Protein AF-A0A3B8ZMC8-F1 (afdb_monomer)

Foldseek 3Di:
DDDDDDDDDDDDDDDDPPVVVVVVVVVVVVVVVVVVCVPPPPPPPDCDPVNPPPPPVCVVVPPDDPDDVVVVVLVVVLVVPDDPQLVVQLVDEEEDELQPDDVSLVVVLCSCLVRVHQAYEYAADAPVSVVVSLVVSQVSNVSHGHDYHYDQQQHPCRRHVPYTDGHDHPVVVVVDDD

Solvent-accessible surface area (backbone atoms only — not comparable to full-atom values): 10997 Å² total; per-residue (Å²): 135,79,95,81,80,93,83,84,85,87,82,87,87,88,87,69,92,69,53,68,63,57,54,64,62,52,59,66,61,55,56,62,59,56,58,57,49,71,77,73,55,79,73,79,70,79,82,50,90,80,70,57,78,85,51,68,89,54,51,73,78,71,52,71,74,85,66,54,70,67,54,50,56,51,51,50,54,53,57,72,74,45,54,75,64,43,57,54,15,47,76,37,69,46,83,40,60,50,68,65,56,68,67,52,49,49,53,49,51,52,48,40,62,74,43,45,41,26,24,38,35,44,50,49,34,39,62,70,48,41,55,55,48,49,58,57,55,38,69,67,30,82,89,59,71,53,46,77,47,62,72,43,90,32,28,54,23,70,26,18,66,85,78,49,60,66,52,71,46,67,73,55,60,74,64,64,82,130

Radius of gyration: 27.56 Å; Cα contacts (8 Å, |Δi|>4): 148; chains: 1; bounding box: 53×62×78 Å

Structure (mmCIF, N/CA/C/O backbone):
data_AF-A0A3B8ZMC8-F1
#
_entry.id   AF-A0A3B8ZMC8-F1
#
loop_
_atom_site.group_PDB
_atom_site.id
_atom_site.type_symbol
_atom_site.label_atom_id
_atom_site.label_alt_id
_atom_site.label_comp_id
_atom_site.label_asym_id
_atom_site.label_entity_id
_atom_site.label_seq_id
_atom_site.pdbx_PDB_ins_code
_atom_site.Cartn_x
_atom_site.Cartn_y
_atom_site.Cartn_z
_atom_site.occupancy
_atom_site.B_iso_or_equiv
_atom_site.auth_seq_id
_atom_site.auth_comp_id
_atom_site.auth_asym_id
_atom_site.auth_atom_id
_atom_site.pdbx_PDB_model_num
ATOM 1 N N . MET A 1 1 ? 6.660 40.233 42.049 1.00 33.19 1 MET A N 1
ATOM 2 C CA . MET A 1 1 ? 7.900 39.660 41.498 1.00 33.19 1 MET A CA 1
ATOM 3 C C . MET A 1 1 ? 7.492 38.680 40.402 1.00 33.19 1 MET A C 1
ATOM 5 O O . MET A 1 1 ? 7.047 37.602 40.746 1.00 33.19 1 MET A O 1
ATOM 9 N N . ILE A 1 2 ? 7.558 39.135 39.135 1.00 34.50 2 ILE A N 1
ATOM 10 C CA . ILE A 1 2 ? 7.979 38.367 37.938 1.00 34.50 2 ILE A CA 1
ATOM 11 C C . ILE A 1 2 ? 7.080 37.149 37.584 1.00 34.50 2 ILE A C 1
ATOM 13 O O . ILE A 1 2 ? 7.142 36.152 38.281 1.00 34.50 2 ILE A O 1
ATOM 17 N N . LEU A 1 3 ? 6.232 37.050 36.543 1.00 40.25 3 LEU A N 1
ATOM 18 C CA . LEU A 1 3 ? 6.117 37.644 35.193 1.00 40.25 3 LEU A CA 1
ATOM 19 C C . LEU A 1 3 ? 7.443 37.854 34.453 1.00 40.25 3 LEU A C 1
ATOM 21 O O . LEU A 1 3 ? 7.891 38.975 34.287 1.00 40.25 3 LEU A O 1
ATOM 25 N N . HIS A 1 4 ? 8.051 36.751 34.016 1.00 30.28 4 HIS A N 1
ATOM 26 C CA . HIS A 1 4 ? 9.073 36.596 32.964 1.00 30.28 4 HIS A CA 1
ATOM 27 C C . HIS A 1 4 ? 9.020 35.090 32.592 1.00 30.28 4 HIS A C 1
ATOM 29 O O . HIS A 1 4 ? 8.812 34.272 33.475 1.00 30.28 4 HIS A O 1
ATOM 35 N N . ARG A 1 5 ? 9.198 34.594 31.368 1.00 30.98 5 ARG A N 1
ATOM 36 C CA . ARG A 1 5 ? 9.782 35.167 30.164 1.00 30.98 5 ARG A CA 1
ATOM 37 C C . ARG A 1 5 ? 9.477 34.219 29.001 1.00 30.98 5 ARG A C 1
ATOM 39 O O . ARG A 1 5 ? 9.844 33.051 29.053 1.00 30.98 5 ARG A O 1
ATOM 46 N N . ILE A 1 6 ? 8.890 34.755 27.941 1.00 45.91 6 ILE A N 1
ATOM 47 C CA . ILE A 1 6 ? 9.126 34.279 26.579 1.00 45.91 6 ILE A CA 1
ATOM 48 C C . ILE A 1 6 ? 10.386 35.020 26.114 1.00 45.9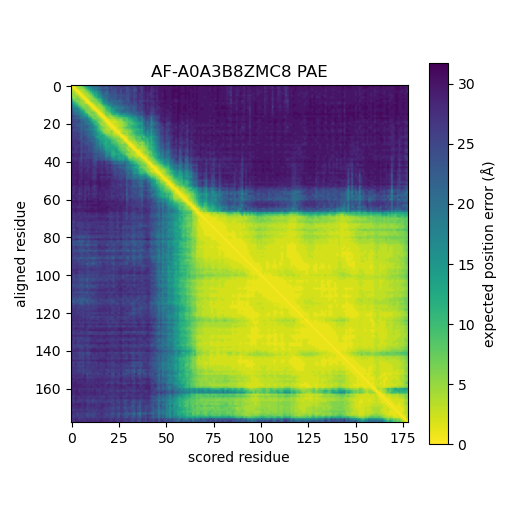1 6 ILE A C 1
ATOM 50 O O . ILE A 1 6 ? 10.480 36.244 26.213 1.00 45.91 6 ILE A O 1
ATOM 54 N N . SER A 1 7 ? 11.414 34.277 25.729 1.00 34.16 7 SER A N 1
ATOM 55 C CA . SER A 1 7 ? 12.714 34.735 25.215 1.00 34.16 7 SER A CA 1
ATOM 56 C C . SER A 1 7 ? 13.377 33.484 24.655 1.00 34.16 7 SER A C 1
ATOM 58 O O . SER A 1 7 ? 13.345 32.460 25.322 1.00 34.16 7 SER A O 1
ATOM 60 N N . CYS A 1 8 ? 13.985 33.414 23.486 1.00 28.00 8 CYS A N 1
ATOM 61 C CA . CYS A 1 8 ? 14.319 34.328 22.402 1.00 28.00 8 CYS A CA 1
ATOM 62 C C . CYS A 1 8 ? 14.344 33.409 21.154 1.00 28.00 8 CYS A C 1
ATOM 64 O O . CYS A 1 8 ? 14.392 32.191 21.291 1.00 28.00 8 CYS A O 1
ATOM 66 N N . TRP A 1 9 ? 14.236 33.903 19.932 1.00 24.56 9 TRP A N 1
ATOM 67 C CA . TRP A 1 9 ? 15.405 34.300 19.150 1.00 24.56 9 TRP A CA 1
ATOM 68 C C . TRP A 1 9 ? 14.980 35.375 18.143 1.00 24.56 9 TRP A C 1
ATOM 70 O O . TRP A 1 9 ? 14.172 35.097 17.259 1.00 24.56 9 TRP A O 1
ATOM 80 N N . PRO A 1 10 ? 15.528 36.595 18.243 1.00 41.56 10 PRO A N 1
ATOM 81 C CA . PRO A 1 10 ? 15.725 37.464 17.099 1.00 41.56 10 PRO A CA 1
ATOM 82 C C . PRO A 1 10 ? 17.120 37.202 16.517 1.00 41.56 10 PRO A C 1
ATOM 84 O O . PRO A 1 10 ? 18.046 36.895 17.265 1.00 41.56 10 PRO A O 1
ATOM 87 N N . LEU A 1 11 ? 17.285 37.379 15.207 1.00 34.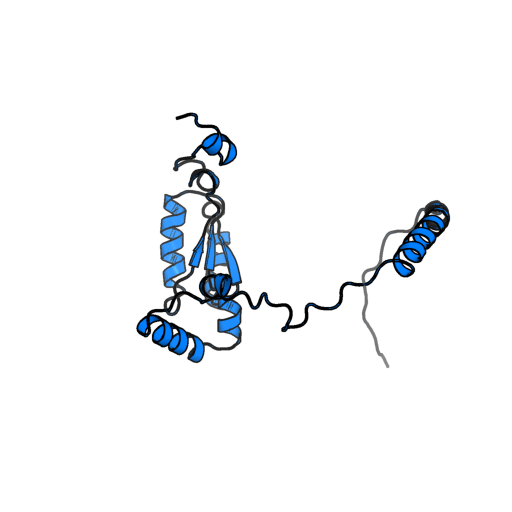47 11 LEU A N 1
ATOM 88 C CA . LEU A 1 11 ? 18.309 38.251 14.614 1.00 34.47 11 LEU A CA 1
ATOM 89 C C . LEU A 1 11 ? 18.368 38.062 13.093 1.00 34.47 11 LEU A C 1
ATOM 91 O O . LEU A 1 11 ? 18.188 36.967 12.575 1.00 34.47 11 LEU A O 1
ATOM 95 N N . PHE A 1 12 ? 18.701 39.173 12.435 1.00 29.81 12 PHE A N 1
ATOM 96 C CA . PHE A 1 12 ? 18.954 39.363 11.006 1.00 29.81 12 PHE A CA 1
ATOM 97 C C . PHE A 1 12 ? 17.720 39.433 10.101 1.00 29.81 12 PHE A C 1
ATOM 99 O O . PHE A 1 12 ? 17.245 38.437 9.581 1.00 29.81 12 PHE A O 1
ATOM 106 N N . PHE A 1 13 ? 17.260 40.656 9.825 1.00 30.14 13 PHE A N 1
ATOM 107 C CA . PHE A 1 13 ? 17.624 41.314 8.564 1.00 30.14 13 PHE A CA 1
ATOM 108 C C . PHE A 1 13 ? 17.222 42.796 8.606 1.00 30.14 13 PHE A C 1
ATOM 110 O O . PHE A 1 13 ? 16.052 43.156 8.522 1.00 30.14 13 PHE A O 1
ATOM 117 N N . ALA A 1 14 ? 18.226 43.664 8.718 1.00 39.34 14 ALA A N 1
ATOM 118 C CA . ALA A 1 14 ? 18.135 45.063 8.338 1.00 39.34 14 ALA A CA 1
ATOM 119 C C . ALA A 1 14 ? 19.021 45.251 7.105 1.00 39.34 14 ALA A C 1
ATOM 121 O O . ALA A 1 14 ? 20.234 45.083 7.202 1.00 39.34 14 ALA A O 1
ATOM 122 N N . SER A 1 15 ? 18.412 45.559 5.958 1.00 42.19 15 SER A N 1
ATOM 123 C CA . SER A 1 15 ? 18.953 46.429 4.897 1.00 42.19 15 SER A CA 1
ATOM 124 C C . SER A 1 15 ? 18.168 46.223 3.608 1.00 42.19 15 SER A C 1
ATOM 126 O O . SER A 1 15 ? 18.310 45.194 2.958 1.00 42.19 15 SER A O 1
ATOM 128 N N . ASN A 1 16 ? 17.352 47.210 3.231 1.00 38.28 16 ASN A N 1
ATOM 129 C CA . ASN A 1 16 ? 17.417 47.846 1.910 1.00 38.28 16 ASN A CA 1
ATOM 130 C C . ASN A 1 16 ? 16.273 48.854 1.750 1.00 38.28 16 ASN A C 1
ATOM 132 O O . ASN A 1 16 ? 15.117 48.506 1.521 1.00 38.28 16 ASN A O 1
ATOM 136 N N . PHE A 1 17 ? 16.626 50.137 1.812 1.00 52.03 17 PHE A N 1
ATOM 137 C CA . PHE A 1 17 ? 15.725 51.288 1.674 1.00 52.03 17 PHE A CA 1
ATOM 138 C C . PHE A 1 17 ? 15.190 51.507 0.239 1.00 52.03 17 PHE A C 1
ATOM 140 O O . PHE A 1 17 ? 14.537 52.511 -0.029 1.00 52.03 17 PHE A O 1
ATOM 147 N N . ASN A 1 18 ? 15.432 50.572 -0.688 1.00 52.22 18 ASN A N 1
ATOM 148 C CA . ASN A 1 18 ? 15.007 50.672 -2.091 1.00 52.22 18 ASN A CA 1
ATOM 149 C C . ASN A 1 18 ? 13.745 49.862 -2.433 1.00 52.22 18 ASN A C 1
ATOM 151 O O . ASN A 1 18 ? 13.216 49.991 -3.534 1.00 52.22 18 ASN A O 1
ATOM 155 N N . LEU A 1 19 ? 13.213 49.069 -1.498 1.00 46.38 19 LEU A N 1
ATOM 156 C CA . LEU A 1 19 ? 12.001 48.278 -1.740 1.00 46.38 19 LEU A CA 1
ATOM 157 C C . LEU A 1 19 ? 10.715 49.103 -1.564 1.00 46.38 19 LEU A C 1
ATOM 159 O O . LEU A 1 19 ? 9.759 48.896 -2.306 1.00 46.38 19 LEU A O 1
ATOM 163 N N . LEU A 1 20 ? 10.691 50.107 -0.678 1.00 48.12 20 LEU A N 1
ATOM 164 C CA . LEU A 1 20 ? 9.474 50.894 -0.409 1.00 48.12 20 LEU A CA 1
ATOM 165 C C . LEU A 1 20 ? 8.963 51.690 -1.628 1.00 48.12 20 LEU A C 1
ATOM 167 O O . LEU A 1 20 ? 7.759 51.898 -1.766 1.00 48.12 20 LEU A O 1
ATOM 171 N N . LYS A 1 21 ? 9.855 52.104 -2.539 1.00 46.50 21 LYS A N 1
ATOM 172 C CA . LYS A 1 21 ? 9.464 52.829 -3.763 1.00 46.50 21 LYS A CA 1
ATOM 173 C C . LYS A 1 21 ? 8.824 51.916 -4.813 1.00 46.50 21 LYS A C 1
ATOM 175 O O . LYS A 1 21 ? 7.909 52.346 -5.507 1.00 46.50 21 LYS A O 1
ATOM 180 N N . ILE A 1 22 ? 9.243 50.653 -4.886 1.00 52.28 22 ILE A N 1
ATOM 181 C CA . ILE A 1 22 ? 8.680 49.664 -5.820 1.00 52.28 22 ILE A CA 1
ATOM 182 C C . ILE A 1 22 ? 7.271 49.245 -5.365 1.00 52.28 22 ILE A C 1
ATOM 184 O O . ILE A 1 22 ? 6.358 49.144 -6.183 1.00 52.28 22 ILE A O 1
ATOM 188 N N . TRP A 1 23 ? 7.051 49.125 -4.052 1.00 45.03 23 TRP A N 1
ATOM 189 C CA . TRP A 1 23 ? 5.728 48.840 -3.484 1.00 45.03 23 TRP A CA 1
ATOM 190 C C . TRP A 1 23 ? 4.712 49.974 -3.706 1.00 45.03 23 TRP A C 1
ATOM 192 O O . TRP A 1 23 ? 3.545 49.705 -3.994 1.00 45.03 23 TRP A O 1
ATOM 202 N N . ALA A 1 24 ? 5.144 51.239 -3.662 1.00 50.19 24 ALA A N 1
ATOM 203 C CA . ALA A 1 24 ? 4.261 52.385 -3.902 1.00 50.19 24 ALA A CA 1
ATOM 204 C C . ALA A 1 24 ? 3.819 52.532 -5.376 1.00 50.19 24 ALA A C 1
ATOM 206 O O . ALA A 1 24 ? 2.744 53.077 -5.641 1.00 50.19 24 ALA A O 1
ATOM 207 N N . GLN A 1 25 ? 4.614 52.030 -6.329 1.00 47.28 25 GLN A N 1
ATOM 208 C CA . GLN A 1 25 ? 4.301 52.098 -7.762 1.00 47.28 25 GLN A CA 1
ATOM 209 C C . GLN A 1 25 ? 3.430 50.917 -8.232 1.00 47.28 25 GLN A C 1
ATOM 211 O O . GLN A 1 25 ? 2.586 51.092 -9.108 1.00 47.28 25 GLN A O 1
ATOM 216 N N . LEU A 1 26 ? 3.562 49.740 -7.607 1.00 48.75 26 LEU A N 1
ATOM 217 C CA . LEU A 1 26 ? 2.749 48.555 -7.924 1.00 48.75 26 LEU A CA 1
ATOM 218 C C . LEU A 1 26 ? 1.370 48.561 -7.239 1.00 48.75 26 LEU A C 1
ATOM 220 O O . LEU A 1 26 ? 0.399 48.068 -7.811 1.00 48.75 26 LEU A O 1
ATOM 224 N N . GLY A 1 27 ? 1.232 49.196 -6.069 1.00 47.59 27 GLY A N 1
ATOM 225 C CA . GLY A 1 27 ? -0.056 49.285 -5.364 1.00 47.59 27 GLY A CA 1
ATOM 226 C C . GLY A 1 27 ? -1.142 50.066 -6.118 1.00 47.59 27 GLY A C 1
ATOM 227 O O . GLY A 1 27 ? -2.331 49.844 -5.902 1.00 47.59 27 GLY A O 1
ATOM 228 N N . ARG A 1 28 ? -0.754 50.952 -7.046 1.00 48.62 28 ARG A N 1
ATOM 229 C CA . ARG A 1 28 ? -1.692 51.794 -7.806 1.00 48.62 28 ARG A CA 1
ATOM 230 C C . ARG A 1 28 ? -2.191 51.145 -9.103 1.00 48.62 28 ARG A C 1
ATOM 232 O O . ARG A 1 28 ? -3.179 51.617 -9.651 1.00 48.62 28 ARG A O 1
ATOM 239 N N . GLN A 1 29 ? -1.555 50.066 -9.571 1.00 48.81 29 GLN A N 1
ATOM 240 C CA . GLN A 1 29 ? -2.006 49.321 -10.757 1.00 48.81 29 GLN A CA 1
ATOM 241 C C . GLN A 1 29 ? -2.918 48.133 -10.412 1.00 48.81 29 GLN A C 1
ATOM 243 O O . GLN A 1 29 ? -3.774 47.777 -11.216 1.00 48.81 29 GLN A O 1
ATOM 248 N N . CYS A 1 30 ? -2.823 47.571 -9.203 1.00 44.97 30 CYS A N 1
ATOM 249 C CA . CYS A 1 30 ? -3.705 46.473 -8.792 1.00 44.97 30 CYS A CA 1
ATOM 250 C C . CYS A 1 30 ? -5.111 46.941 -8.371 1.00 44.97 30 CYS A C 1
ATOM 252 O O . CYS A 1 30 ? -6.086 46.224 -8.586 1.00 44.97 30 CYS A O 1
ATOM 254 N N . LEU A 1 31 ? -5.249 48.153 -7.817 1.00 46.12 31 LEU A N 1
ATOM 255 C CA . LEU A 1 31 ? -6.549 48.655 -7.343 1.00 46.12 31 LEU A CA 1
ATOM 256 C C . LEU A 1 31 ? -7.543 48.943 -8.483 1.00 46.12 31 LEU A C 1
ATOM 258 O O . LEU A 1 31 ? -8.746 48.772 -8.297 1.00 46.12 31 LEU A O 1
ATOM 262 N N . THR A 1 32 ? -7.068 49.298 -9.678 1.00 50.12 32 THR A N 1
ATOM 263 C CA . THR A 1 32 ? -7.943 49.574 -10.832 1.00 50.12 32 THR A CA 1
ATOM 264 C C . THR A 1 32 ? -8.495 48.293 -11.469 1.00 50.12 32 THR A C 1
ATOM 266 O O . THR A 1 32 ? -9.606 48.300 -11.991 1.00 50.12 32 THR A O 1
ATOM 269 N N . VAL A 1 33 ? -7.763 47.175 -11.386 1.00 53.47 33 VAL A N 1
ATOM 270 C CA . VAL A 1 33 ? -8.204 45.878 -11.936 1.00 53.47 33 VAL A CA 1
ATOM 271 C C . VAL A 1 33 ? -9.235 45.204 -11.022 1.00 53.47 33 VAL A C 1
ATOM 273 O O . VAL A 1 33 ? -10.177 44.586 -11.511 1.00 53.47 33 VAL A O 1
ATOM 276 N N . ILE A 1 34 ? -9.129 45.394 -9.703 1.00 51.44 34 ILE A N 1
ATOM 277 C CA . ILE A 1 34 ? -10.107 44.860 -8.740 1.00 51.44 34 ILE A CA 1
ATOM 278 C C . ILE A 1 34 ? -11.445 45.616 -8.835 1.00 51.44 34 ILE A C 1
ATOM 280 O O . ILE A 1 34 ? -12.504 44.992 -8.817 1.00 51.44 34 ILE A O 1
ATOM 284 N N . ALA A 1 35 ? -11.421 46.941 -9.024 1.00 47.66 35 ALA A N 1
ATOM 285 C CA . ALA A 1 35 ? -12.646 47.738 -9.147 1.00 47.66 35 ALA A CA 1
ATOM 286 C C . ALA A 1 35 ? -13.462 47.426 -10.420 1.00 47.66 35 ALA A C 1
ATOM 288 O O . ALA A 1 35 ? -14.686 47.551 -10.406 1.00 47.66 35 ALA A O 1
ATOM 289 N N . LEU A 1 36 ? -12.817 46.979 -11.506 1.00 47.22 36 LEU A N 1
ATOM 290 C CA . LEU A 1 36 ? -13.515 46.639 -12.752 1.00 47.22 36 LEU A CA 1
ATOM 291 C C . LEU A 1 36 ? -14.242 45.284 -12.682 1.00 47.22 36 LEU A C 1
ATOM 293 O O . LEU A 1 36 ? -15.284 45.117 -13.314 1.00 47.22 36 LEU A O 1
ATOM 297 N N . PHE A 1 37 ? -1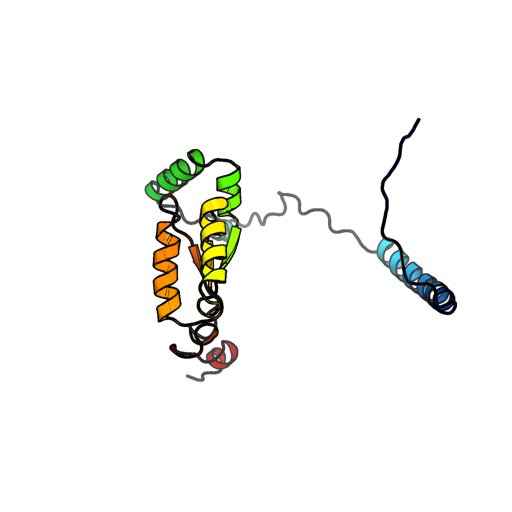3.749 44.340 -11.874 1.00 44.81 37 PHE A N 1
ATOM 298 C CA . PHE A 1 37 ? -14.396 43.036 -11.678 1.00 44.81 37 PHE A CA 1
ATOM 299 C C . PHE A 1 37 ? -15.624 43.107 -10.754 1.00 44.81 37 PHE A C 1
ATOM 301 O O . PHE A 1 37 ? -16.540 42.300 -10.888 1.00 44.81 37 PHE A O 1
ATOM 308 N N . CYS A 1 38 ? -15.695 44.107 -9.868 1.00 47.97 38 CYS A N 1
ATOM 309 C CA . CYS A 1 38 ? -16.839 44.300 -8.970 1.00 47.97 38 CYS A CA 1
ATOM 310 C C . CYS A 1 38 ? -18.062 44.962 -9.629 1.00 47.97 38 CYS A C 1
ATOM 312 O O . CYS A 1 38 ? -19.142 44.906 -9.051 1.00 47.97 38 CYS A O 1
ATOM 314 N N . LEU A 1 39 ? -17.927 45.579 -10.811 1.00 51.00 39 LEU A N 1
ATOM 315 C CA . LEU A 1 39 ? -19.045 46.268 -11.479 1.00 51.00 39 LEU A CA 1
ATOM 316 C C . LEU A 1 39 ? -19.719 45.457 -12.597 1.00 51.00 39 LEU A C 1
ATOM 318 O O . LEU A 1 39 ? -20.813 45.824 -13.009 1.00 51.00 39 LEU A O 1
ATOM 322 N N . HIS A 1 40 ? -19.114 44.360 -13.069 1.00 58.12 40 HIS A N 1
ATOM 323 C CA . HIS A 1 40 ? -19.698 43.516 -14.130 1.00 58.12 40 HIS A CA 1
ATOM 324 C C . HIS A 1 40 ? -19.598 42.001 -13.875 1.00 58.12 40 HIS A C 1
ATOM 326 O O . HIS A 1 40 ? -20.025 41.212 -14.714 1.00 58.12 40 HIS A O 1
ATOM 332 N N . GLY A 1 41 ? -19.056 41.570 -12.735 1.00 44.34 41 GLY A N 1
ATOM 333 C CA . GLY A 1 41 ? -18.992 40.158 -12.370 1.00 44.34 41 GLY A CA 1
ATOM 334 C C . GLY A 1 41 ? -20.177 39.760 -11.503 1.00 44.34 41 GLY A C 1
ATOM 335 O O . GLY A 1 41 ? -20.127 39.911 -10.285 1.00 44.34 41 GLY A O 1
ATOM 336 N N . SER A 1 42 ? -21.234 39.222 -12.105 1.00 52.34 42 SER A N 1
ATOM 337 C CA . SER A 1 42 ? -2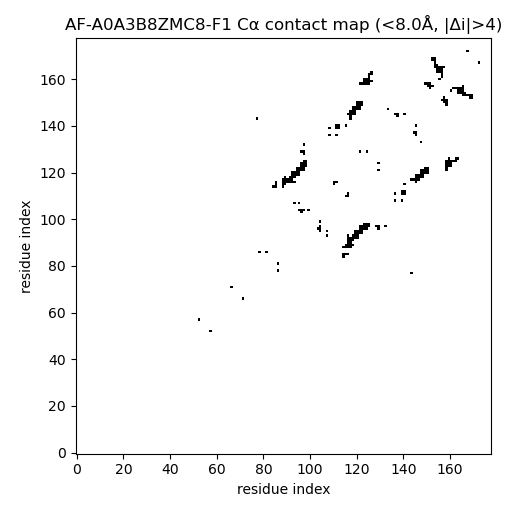2.204 38.403 -11.381 1.00 52.34 42 SER A CA 1
ATOM 338 C C . SER A 1 42 ? -21.437 37.239 -10.755 1.00 52.34 42 SER A C 1
ATOM 340 O O . SER A 1 42 ? -20.995 36.331 -11.456 1.00 52.34 42 SER A O 1
ATOM 342 N N . VAL A 1 43 ? -21.231 37.285 -9.438 1.00 56.06 43 VAL A N 1
ATOM 343 C CA . VAL A 1 43 ? -20.772 36.126 -8.667 1.00 56.06 43 VAL A CA 1
ATOM 344 C C . VAL A 1 43 ? -21.764 35.001 -8.976 1.00 56.06 43 VAL A C 1
ATOM 346 O O . VAL A 1 43 ? -22.952 35.187 -8.694 1.00 56.06 43 VAL A O 1
ATOM 349 N N . PRO A 1 44 ? -21.354 33.881 -9.603 1.00 53.16 44 PRO A N 1
ATOM 350 C CA . PRO A 1 44 ? -22.279 32.783 -9.814 1.00 53.16 44 PRO A CA 1
ATOM 351 C C . PRO A 1 44 ? -22.745 32.318 -8.436 1.00 53.16 44 PRO A C 1
ATOM 353 O O . PRO A 1 44 ? -21.935 32.075 -7.537 1.00 53.16 44 PRO A O 1
ATOM 356 N N . ALA A 1 45 ? -24.064 32.297 -8.255 1.00 53.88 45 ALA A N 1
ATOM 357 C CA . ALA A 1 45 ? -24.686 31.860 -7.019 1.00 53.88 45 ALA A CA 1
ATOM 358 C C . ALA A 1 45 ? -24.190 30.448 -6.650 1.00 53.88 45 ALA A C 1
ATOM 360 O O . ALA A 1 45 ? -23.867 29.663 -7.548 1.00 53.88 45 ALA A O 1
ATOM 361 N N . PRO A 1 46 ? -24.125 30.100 -5.352 1.00 55.41 46 PRO A N 1
ATOM 362 C CA . PRO A 1 46 ? -23.883 28.720 -4.952 1.00 55.41 46 PRO A CA 1
ATOM 363 C C . PRO A 1 46 ? -24.910 27.819 -5.645 1.00 55.41 46 PRO A C 1
ATOM 365 O O . PRO A 1 46 ? -26.108 28.096 -5.562 1.00 55.41 46 PRO A O 1
ATOM 368 N N . VAL A 1 47 ? -24.425 26.780 -6.338 1.00 50.50 47 VAL A N 1
ATOM 369 C CA . VAL A 1 47 ? -25.254 25.778 -7.022 1.00 50.50 47 VAL A CA 1
ATOM 370 C C . VAL A 1 47 ? -26.294 25.287 -6.025 1.00 50.50 47 VAL A C 1
ATOM 372 O O . VAL A 1 47 ? -25.961 24.719 -4.979 1.00 50.50 47 VAL A O 1
ATOM 375 N N . ARG A 1 48 ? -27.558 25.596 -6.302 1.00 50.75 48 ARG A N 1
ATOM 376 C CA . ARG A 1 48 ? -28.673 25.224 -5.438 1.00 50.75 48 ARG A CA 1
ATOM 377 C C . ARG A 1 48 ? -28.839 23.716 -5.611 1.00 50.75 48 ARG A C 1
ATOM 379 O O . ARG A 1 48 ? -28.676 23.209 -6.713 1.00 50.75 48 ARG A O 1
ATOM 386 N N . SER A 1 49 ? -29.190 22.966 -4.569 1.00 54.31 49 SER A N 1
ATOM 387 C CA . SER A 1 49 ? -29.426 21.512 -4.695 1.00 54.31 49 SER A CA 1
ATOM 388 C C . SER A 1 49 ? -30.516 21.143 -5.719 1.00 54.31 49 SER A C 1
ATOM 390 O O . SER A 1 49 ? -30.660 19.976 -6.059 1.00 54.31 49 SER A O 1
ATOM 392 N N . SER A 1 50 ? -31.270 22.132 -6.209 1.00 54.78 50 SER A N 1
ATOM 393 C CA . SER A 1 50 ? -32.243 22.037 -7.298 1.00 54.78 50 SER A CA 1
ATOM 394 C C . SER A 1 50 ? -31.657 22.173 -8.710 1.00 54.78 50 SER A C 1
ATOM 396 O O . SER A 1 50 ? -32.406 22.024 -9.666 1.00 54.78 50 SER A O 1
ATOM 398 N N . ASP A 1 51 ? -30.367 22.494 -8.851 1.00 55.12 51 ASP A N 1
ATOM 399 C CA . ASP A 1 51 ? -29.670 22.610 -10.142 1.00 55.12 51 ASP A CA 1
ATOM 400 C C . ASP A 1 51 ? -29.022 21.279 -10.568 1.00 55.12 51 ASP A C 1
ATOM 402 O O . ASP A 1 51 ? -28.278 21.222 -11.550 1.00 55.12 51 ASP A O 1
ATOM 406 N N . THR A 1 52 ? -29.293 20.187 -9.843 1.00 55.31 52 THR A N 1
ATOM 407 C CA . THR A 1 52 ? -29.042 18.843 -10.360 1.00 55.31 52 THR A CA 1
ATOM 408 C C . THR A 1 52 ? -29.851 18.675 -11.644 1.00 55.31 52 THR A C 1
ATOM 410 O O . THR A 1 52 ? -31.053 18.954 -11.642 1.00 55.31 52 THR A O 1
ATOM 413 N N . PRO A 1 53 ? -29.233 18.240 -12.757 1.00 54.09 53 PRO A N 1
ATOM 414 C CA . PRO A 1 53 ? -29.987 17.887 -13.945 1.00 54.09 53 PRO A CA 1
ATOM 415 C C . PRO A 1 53 ? -31.046 16.859 -13.537 1.00 54.09 53 PRO A C 1
ATOM 417 O O . PRO A 1 53 ? -30.713 15.728 -13.200 1.00 54.09 53 PRO A O 1
ATOM 420 N N . THR A 1 54 ? -32.323 17.241 -13.558 1.00 55.22 54 THR A N 1
ATOM 421 C CA . THR A 1 54 ? -33.473 16.341 -13.344 1.00 55.22 54 THR A CA 1
ATOM 422 C C . THR A 1 54 ? -33.677 15.387 -14.523 1.00 55.22 54 THR A C 1
ATOM 424 O O . THR A 1 54 ? -34.730 14.776 -14.674 1.00 55.22 54 THR A O 1
ATOM 427 N N . ASP A 1 55 ? -32.675 15.291 -15.392 1.00 64.56 55 ASP A N 1
ATOM 428 C CA . ASP A 1 55 ? -32.655 14.410 -16.533 1.00 64.56 55 ASP A CA 1
ATOM 429 C C . ASP A 1 55 ? -32.470 12.980 -16.024 1.00 64.56 55 ASP A C 1
ATOM 431 O O . ASP A 1 55 ? -31.367 12.559 -15.673 1.00 64.56 55 ASP A O 1
ATOM 435 N N . GLU A 1 56 ? -33.579 12.243 -15.980 1.00 64.56 56 GLU A N 1
ATOM 436 C CA . GLU A 1 56 ? -33.650 10.833 -15.586 1.00 64.56 56 GLU A CA 1
ATOM 437 C C . GLU A 1 56 ? -32.631 9.966 -16.341 1.00 64.56 56 GLU A C 1
ATOM 439 O O . GLU A 1 56 ? -32.164 8.963 -15.809 1.00 64.56 56 GLU A O 1
ATOM 444 N N . ARG A 1 57 ? -32.190 10.390 -17.536 1.00 68.00 57 ARG A N 1
ATOM 445 C CA . ARG A 1 57 ? -31.142 9.707 -18.312 1.00 68.00 57 ARG A CA 1
ATOM 446 C C . ARG A 1 57 ? -29.785 9.681 -17.611 1.00 68.00 57 ARG A C 1
ATOM 448 O O . ARG A 1 57 ? -28.957 8.845 -17.960 1.00 68.00 57 ARG A O 1
ATOM 455 N N . TYR A 1 58 ? -29.539 10.589 -16.664 1.00 65.88 58 TYR A N 1
ATOM 456 C CA . TYR A 1 58 ? -28.309 10.624 -15.874 1.00 65.88 58 TYR A CA 1
ATOM 457 C C . TYR A 1 58 ? -28.443 9.986 -14.487 1.00 65.88 58 TYR A C 1
ATOM 459 O O . TYR A 1 58 ? -27.428 9.817 -13.808 1.00 65.88 58 TYR A O 1
ATOM 467 N N . ALA A 1 59 ? -29.658 9.605 -14.072 1.00 64.75 59 ALA A N 1
ATOM 468 C CA . ALA A 1 59 ? -29.901 9.006 -12.761 1.00 64.75 59 ALA A CA 1
ATOM 469 C C . ALA A 1 59 ? -29.075 7.723 -12.580 1.00 64.75 59 ALA A C 1
ATOM 471 O O . ALA A 1 59 ? -28.395 7.567 -11.568 1.00 64.75 59 ALA A O 1
ATOM 472 N N . ASP A 1 60 ? -29.016 6.886 -13.615 1.00 62.88 60 ASP A N 1
ATOM 473 C CA . ASP A 1 60 ? -28.309 5.602 -13.584 1.00 62.88 60 ASP A CA 1
ATOM 474 C C . ASP A 1 60 ? -26.773 5.725 -13.516 1.00 62.88 60 ASP A C 1
ATOM 476 O O . ASP A 1 60 ? -26.108 4.765 -13.135 1.00 62.88 60 ASP A O 1
ATOM 480 N N . TYR A 1 61 ? -26.184 6.890 -13.827 1.00 64.62 61 TYR A N 1
ATOM 481 C CA . TYR A 1 61 ? -24.725 7.092 -13.732 1.00 64.62 61 TYR A CA 1
ATOM 482 C C . TYR A 1 61 ? -24.254 7.489 -12.326 1.00 64.62 61 TYR A C 1
ATOM 484 O O . TYR A 1 61 ? -23.067 7.366 -12.027 1.00 64.62 61 TYR A O 1
ATOM 492 N N . PHE A 1 62 ? -25.161 7.975 -11.472 1.00 62.38 62 PHE A N 1
ATOM 493 C CA . PHE A 1 62 ? -24.868 8.348 -10.081 1.00 62.38 62 PHE A CA 1
ATOM 494 C C . PHE A 1 62 ? -25.440 7.366 -9.057 1.00 62.38 62 PHE A C 1
ATOM 496 O O . PHE A 1 62 ? -25.165 7.498 -7.863 1.00 62.38 62 PHE A O 1
ATOM 503 N N . VAL A 1 63 ? -26.206 6.366 -9.501 1.00 58.97 63 VAL A N 1
ATOM 504 C CA . VAL A 1 63 ? -26.554 5.223 -8.662 1.00 58.97 63 VAL A CA 1
ATOM 505 C C . VAL A 1 63 ? -25.263 4.452 -8.417 1.00 58.97 63 VAL A C 1
ATOM 507 O O . VAL A 1 63 ? -24.701 3.837 -9.322 1.00 58.97 63 VAL A O 1
ATOM 510 N N . ALA A 1 64 ? -24.761 4.524 -7.182 1.00 63.50 64 ALA A N 1
ATOM 511 C CA . ALA A 1 64 ? -23.746 3.595 -6.716 1.00 63.50 64 ALA A CA 1
ATOM 512 C C . ALA A 1 64 ? -24.202 2.184 -7.106 1.00 63.50 64 ALA A C 1
ATOM 514 O O . ALA A 1 64 ? -25.342 1.819 -6.808 1.00 63.50 64 ALA A O 1
ATOM 515 N N . SER A 1 65 ? -23.344 1.436 -7.812 1.00 64.12 65 SER A N 1
ATOM 516 C CA . SER A 1 65 ? -23.589 0.025 -8.129 1.00 64.12 65 SER A CA 1
ATOM 517 C C . SER A 1 65 ? -24.210 -0.642 -6.903 1.00 64.12 65 SER A C 1
ATOM 519 O O . SER A 1 65 ? -23.648 -0.451 -5.820 1.00 64.12 65 SER A O 1
ATOM 521 N N . PRO A 1 66 ? -25.338 -1.372 -7.025 1.00 59.50 66 PRO A N 1
ATOM 522 C CA . PRO A 1 66 ? -25.913 -2.054 -5.877 1.00 59.50 66 PRO A CA 1
ATOM 523 C C . PRO A 1 66 ? -24.817 -2.925 -5.268 1.00 59.50 66 PRO A C 1
ATOM 525 O O . PRO A 1 66 ? -24.326 -3.851 -5.914 1.00 59.50 66 PRO A O 1
ATOM 528 N N . SER A 1 67 ? -24.367 -2.555 -4.070 1.00 70.44 67 SER A N 1
ATOM 529 C CA . SER A 1 67 ? -23.412 -3.356 -3.318 1.00 70.44 67 SER A CA 1
ATOM 530 C C . SER A 1 67 ? -24.105 -4.658 -2.959 1.00 70.44 67 SER A C 1
ATOM 532 O O . SER A 1 67 ? -25.293 -4.644 -2.616 1.00 70.44 67 SER A O 1
ATOM 534 N N . ASP A 1 68 ? -23.386 -5.774 -3.042 1.00 87.69 68 ASP A N 1
ATOM 535 C CA . ASP A 1 68 ? -23.918 -7.048 -2.568 1.00 87.69 68 ASP A CA 1
ATOM 536 C C . ASP A 1 68 ? -24.398 -6.843 -1.113 1.00 87.69 68 ASP A C 1
ATOM 538 O O . ASP A 1 68 ? -23.642 -6.298 -0.303 1.00 87.69 68 ASP A O 1
ATOM 542 N N . PRO A 1 69 ? -25.637 -7.219 -0.738 1.00 89.31 69 PRO A N 1
ATOM 543 C CA . PRO A 1 69 ? -26.109 -7.075 0.638 1.00 89.31 69 PRO A CA 1
ATOM 544 C C . PRO A 1 69 ? -25.139 -7.653 1.680 1.00 89.31 69 PRO A C 1
ATOM 546 O O . PRO A 1 69 ? -25.046 -7.136 2.794 1.00 89.31 69 PRO A O 1
ATOM 549 N N . ALA A 1 70 ? -24.388 -8.703 1.328 1.00 90.56 70 ALA A N 1
ATOM 550 C CA . ALA A 1 70 ? -23.340 -9.252 2.179 1.00 90.56 70 ALA A CA 1
ATOM 551 C C . ALA A 1 70 ? -22.154 -8.286 2.365 1.00 90.56 70 ALA A C 1
ATOM 553 O O . ALA A 1 70 ? -21.636 -8.170 3.479 1.00 90.56 70 ALA A O 1
ATOM 554 N N . GLU A 1 71 ? -21.749 -7.568 1.312 1.00 90.25 71 GLU A N 1
ATOM 555 C CA . GLU A 1 71 ? -20.722 -6.523 1.378 1.00 90.25 71 GLU A CA 1
ATOM 556 C C . GLU A 1 71 ? -21.185 -5.362 2.255 1.00 90.25 71 GLU A C 1
ATOM 558 O O . GLU A 1 71 ? -20.436 -4.945 3.136 1.00 90.25 71 GLU A O 1
ATOM 563 N N . THR A 1 72 ? -22.426 -4.889 2.090 1.00 91.38 72 THR A N 1
ATOM 564 C CA . THR A 1 72 ? -22.983 -3.810 2.924 1.00 91.38 72 THR A CA 1
ATOM 565 C C . THR A 1 72 ? -22.940 -4.184 4.403 1.00 91.38 72 THR A C 1
ATOM 567 O O . THR A 1 72 ? -22.386 -3.447 5.212 1.00 91.38 72 THR A O 1
ATOM 570 N N . VAL A 1 73 ? -23.427 -5.379 4.760 1.00 94.12 73 VAL A N 1
ATOM 571 C CA . VAL A 1 73 ? -23.415 -5.859 6.152 1.00 94.12 73 VAL A CA 1
ATOM 572 C C . VAL A 1 73 ? -21.991 -5.979 6.701 1.00 94.12 73 VAL A C 1
ATOM 574 O O . VAL A 1 73 ? -21.760 -5.719 7.883 1.00 94.12 73 VAL A O 1
ATOM 577 N N . TRP A 1 74 ? -21.025 -6.387 5.879 1.00 91.31 74 TRP A N 1
ATOM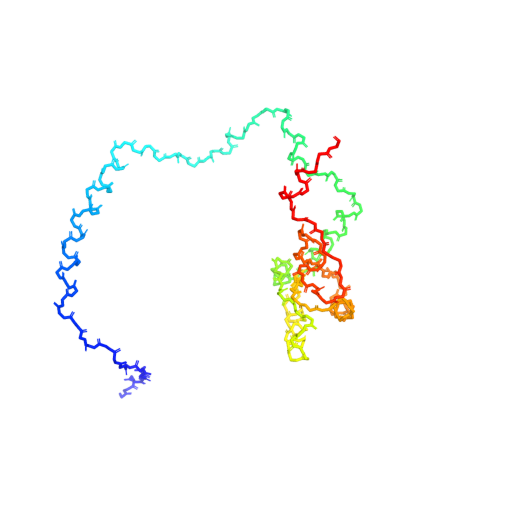 578 C CA . TRP A 1 74 ? -19.624 -6.459 6.286 1.00 91.31 74 TRP A CA 1
ATOM 579 C C . TRP A 1 74 ? -19.017 -5.067 6.519 1.00 91.31 74 TRP A C 1
ATOM 581 O O . TRP A 1 74 ? -18.390 -4.854 7.561 1.00 91.31 74 TRP A O 1
ATOM 591 N N . VAL A 1 75 ? -19.247 -4.120 5.600 1.00 93.06 75 VAL A N 1
ATOM 592 C CA . VAL A 1 75 ? -18.785 -2.728 5.719 1.00 93.06 75 VAL A CA 1
ATOM 593 C C . VAL A 1 75 ? -19.382 -2.072 6.960 1.00 93.06 75 VAL A C 1
ATOM 595 O O . VAL A 1 75 ? -18.636 -1.506 7.758 1.00 93.06 75 VAL A O 1
ATOM 598 N N . ASP A 1 76 ? -20.693 -2.201 7.164 1.00 94.75 76 ASP A N 1
ATOM 599 C CA . ASP A 1 76 ? -21.397 -1.588 8.292 1.00 94.75 76 ASP A CA 1
ATOM 600 C C . ASP A 1 76 ? -20.853 -2.106 9.624 1.00 94.75 76 ASP A C 1
ATOM 602 O O . ASP A 1 76 ? -20.488 -1.321 10.500 1.00 94.75 76 ASP A O 1
ATOM 606 N N . ARG A 1 77 ? -20.676 -3.428 9.756 1.00 94.38 77 ARG A N 1
ATOM 607 C CA . ARG A 1 77 ? -20.111 -4.036 10.972 1.00 94.38 77 ARG A CA 1
ATOM 608 C C . ARG A 1 77 ? -18.697 -3.552 11.265 1.00 94.38 77 ARG A C 1
ATOM 610 O O . ARG A 1 77 ? -18.363 -3.302 12.423 1.00 94.38 77 ARG A O 1
ATOM 617 N N . LEU A 1 78 ? -17.852 -3.438 10.241 1.00 94.50 78 LEU A N 1
ATOM 618 C CA . LEU A 1 78 ? -16.504 -2.900 10.413 1.00 94.50 78 LEU A CA 1
ATOM 619 C C . LEU A 1 78 ? -16.545 -1.431 10.824 1.00 94.50 78 LEU A C 1
ATOM 621 O O . LEU A 1 78 ? -15.837 -1.036 11.749 1.00 94.50 78 LEU A O 1
ATOM 625 N N . TYR A 1 79 ? -17.384 -0.632 10.168 1.00 95.44 79 TYR A N 1
ATOM 626 C CA . TYR A 1 79 ? -17.510 0.793 10.434 1.00 95.44 79 TYR A CA 1
ATOM 627 C C . TYR A 1 79 ? -18.017 1.082 11.849 1.00 95.44 79 TYR A C 1
ATOM 629 O O . TYR A 1 79 ? -17.451 1.923 12.559 1.00 95.44 79 TYR A O 1
ATOM 637 N N . GLU A 1 80 ? -19.041 0.355 12.291 1.00 96.31 80 GLU A N 1
ATOM 638 C CA . GLU A 1 80 ? -19.599 0.444 13.640 1.00 96.31 80 GLU A CA 1
ATOM 639 C C . GLU A 1 80 ? -18.589 0.032 14.716 1.00 96.31 80 GLU A C 1
ATOM 641 O O . GLU A 1 80 ? -18.548 0.648 15.780 1.00 96.31 80 GLU A O 1
ATOM 646 N N . ALA A 1 81 ? -17.723 -0.944 14.428 1.00 95.50 81 ALA A N 1
ATOM 647 C CA . ALA A 1 81 ? -16.689 -1.407 15.352 1.00 95.50 81 ALA A CA 1
ATOM 648 C C . ALA A 1 81 ? -15.461 -0.476 15.459 1.00 95.50 81 ALA A C 1
ATOM 650 O O . ALA A 1 81 ? -14.617 -0.6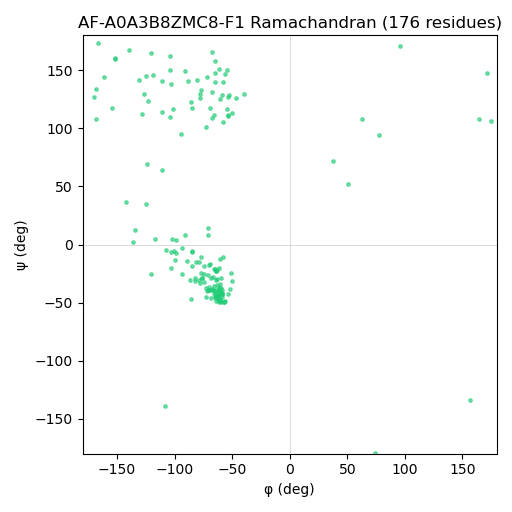91 16.335 1.00 95.50 81 ALA A O 1
ATOM 651 N N . MET A 1 82 ? -15.325 0.527 14.584 1.00 96.56 82 MET A N 1
ATOM 652 C CA . MET A 1 82 ? -14.191 1.459 14.578 1.00 96.56 82 MET A CA 1
ATOM 653 C C . MET A 1 82 ? -14.411 2.677 15.484 1.00 96.56 82 MET A C 1
ATOM 655 O O . MET A 1 82 ? -15.482 3.287 15.487 1.00 96.56 82 MET A O 1
ATOM 659 N N . SER A 1 83 ? -13.350 3.099 16.182 1.00 97.00 83 SER A N 1
ATOM 660 C CA . SER A 1 83 ? -13.303 4.407 16.845 1.00 97.00 83 SER A CA 1
ATOM 661 C C . SER A 1 83 ? -13.281 5.550 15.824 1.00 97.00 83 SER A C 1
ATOM 663 O O . SER A 1 83 ? -13.014 5.352 14.636 1.00 97.00 83 SER A O 1
ATOM 665 N N . HIS A 1 84 ? -13.529 6.776 16.285 1.00 97.38 84 HIS A N 1
ATOM 666 C CA . HIS A 1 84 ? -13.471 7.957 15.425 1.00 97.38 84 HIS A CA 1
ATOM 667 C C . HIS A 1 84 ? -12.084 8.134 14.781 1.00 97.38 84 HIS A C 1
ATOM 669 O O . HIS A 1 84 ? -11.978 8.376 13.582 1.00 97.38 84 HIS A O 1
ATOM 675 N N . GLU A 1 85 ? -11.019 7.929 15.554 1.00 97.31 85 GLU A N 1
ATOM 676 C CA . GLU A 1 85 ? -9.631 8.015 15.098 1.00 97.31 85 GLU A CA 1
ATOM 677 C C . GLU A 1 85 ? -9.307 6.931 14.068 1.00 97.31 85 GLU A C 1
ATOM 679 O O . GLU A 1 85 ? -8.650 7.217 13.071 1.00 97.31 85 GLU A O 1
ATOM 684 N N . GLN A 1 86 ? -9.806 5.706 14.262 1.00 96.94 86 GLN A N 1
ATOM 685 C CA . GLN A 1 86 ? -9.634 4.618 13.294 1.00 96.94 86 GLN A CA 1
ATOM 686 C C . GLN A 1 86 ? -10.325 4.938 11.967 1.00 96.94 86 GLN A C 1
ATOM 688 O O . GLN A 1 86 ? -9.732 4.737 10.911 1.00 96.94 86 GLN A O 1
ATOM 693 N N . ARG A 1 87 ? -11.536 5.511 12.007 1.00 97.12 87 ARG A N 1
ATOM 694 C CA . ARG A 1 87 ? -12.245 5.967 10.799 1.00 97.12 87 ARG A CA 1
ATOM 695 C C . ARG A 1 87 ? -11.463 7.051 10.058 1.00 97.12 87 ARG A C 1
ATOM 697 O O . ARG A 1 87 ? -11.394 7.005 8.836 1.00 97.12 87 ARG A O 1
ATOM 704 N N . ILE A 1 88 ? -10.838 7.987 10.778 1.00 97.44 88 ILE A N 1
ATOM 705 C CA . ILE A 1 88 ? -9.936 8.980 10.171 1.00 97.44 88 ILE A CA 1
ATOM 706 C C . ILE A 1 88 ? -8.713 8.289 9.558 1.00 97.44 88 ILE A C 1
ATOM 708 O O . ILE A 1 88 ? -8.344 8.610 8.431 1.00 97.44 88 ILE A O 1
ATOM 712 N N . GLY A 1 89 ? -8.114 7.320 10.256 1.00 97.69 89 GLY A N 1
ATOM 713 C CA . GLY A 1 89 ? -6.995 6.523 9.750 1.00 97.69 89 GLY A CA 1
ATOM 714 C C . GLY A 1 89 ? -7.300 5.878 8.398 1.00 97.69 89 GLY A C 1
ATOM 715 O O . GLY A 1 89 ? -6.492 5.973 7.474 1.00 97.69 89 GLY A O 1
ATOM 716 N N . GLN A 1 90 ? -8.507 5.331 8.228 1.00 98.06 90 GLN A N 1
ATOM 717 C CA . GLN A 1 90 ? -8.949 4.718 6.970 1.00 98.06 90 GLN A CA 1
ATOM 718 C C . GLN A 1 90 ? -8.992 5.684 5.772 1.00 98.06 90 GLN A C 1
ATOM 720 O O . GLN A 1 90 ? -8.915 5.241 4.630 1.00 98.06 90 GLN A O 1
ATOM 725 N N . LEU A 1 91 ? -9.051 6.998 6.005 1.00 97.75 91 LEU A N 1
ATOM 726 C CA . LEU A 1 91 ? -9.011 8.016 4.947 1.00 97.75 91 LEU A CA 1
ATOM 727 C C . LEU A 1 91 ? -7.582 8.392 4.526 1.00 97.75 91 LEU A C 1
ATOM 729 O O . LEU A 1 91 ? -7.395 9.176 3.594 1.00 97.75 91 LEU A O 1
ATOM 733 N N . LEU A 1 92 ? -6.567 7.873 5.220 1.00 97.81 92 LEU A N 1
ATOM 734 C CA . LEU A 1 92 ? -5.169 8.213 4.995 1.00 97.81 92 LEU A CA 1
ATOM 735 C C . LEU A 1 92 ? -4.441 7.111 4.229 1.00 97.81 92 LEU A C 1
ATOM 737 O O . LEU A 1 92 ? -4.547 5.922 4.532 1.00 97.81 92 LEU A O 1
ATOM 741 N N . MET A 1 93 ? -3.620 7.547 3.276 1.00 97.81 93 MET A N 1
ATOM 742 C CA . MET A 1 93 ? -2.722 6.695 2.512 1.00 97.81 93 MET A CA 1
ATOM 743 C C . MET A 1 93 ? -1.290 7.192 2.667 1.00 97.81 93 MET A C 1
ATOM 745 O O . MET A 1 93 ? -0.995 8.353 2.378 1.00 97.81 93 MET A O 1
ATOM 749 N N . ILE A 1 94 ? -0.391 6.321 3.121 1.00 97.88 94 ILE A N 1
ATOM 750 C CA . ILE A 1 94 ? 1.003 6.701 3.380 1.00 97.88 94 ILE A CA 1
ATOM 751 C C . ILE A 1 94 ? 1.932 6.197 2.281 1.00 97.88 94 ILE A C 1
ATOM 753 O O . ILE A 1 94 ? 1.698 5.169 1.647 1.00 97.88 94 ILE A O 1
ATOM 757 N N . ARG A 1 95 ? 3.016 6.935 2.047 1.00 97.81 95 ARG A N 1
ATOM 758 C CA . ARG A 1 95 ? 4.022 6.578 1.047 1.00 97.81 95 ARG A CA 1
ATOM 759 C C . ARG A 1 95 ? 4.944 5.478 1.570 1.00 97.81 95 ARG A C 1
ATOM 761 O O . ARG A 1 95 ? 5.561 5.643 2.620 1.00 97.81 95 ARG A O 1
ATOM 768 N N . ALA A 1 96 ? 5.130 4.424 0.782 1.00 97.94 96 ALA A N 1
ATOM 769 C CA . ALA A 1 96 ? 6.090 3.358 1.046 1.00 97.94 96 ALA A CA 1
ATOM 770 C C . ALA A 1 96 ? 7.138 3.265 -0.074 1.00 97.94 96 ALA A C 1
ATOM 772 O O . ALA A 1 96 ? 6.851 3.513 -1.242 1.00 97.94 96 ALA A O 1
ATOM 773 N N . HIS A 1 97 ? 8.365 2.911 0.292 1.00 97.31 97 HIS A N 1
ATOM 774 C CA . HIS A 1 97 ? 9.486 2.694 -0.619 1.00 97.31 97 HIS A CA 1
ATOM 775 C C . HIS A 1 97 ? 10.123 1.357 -0.268 1.00 97.31 97 HIS A C 1
ATOM 777 O O . HIS A 1 97 ? 10.236 1.039 0.916 1.00 97.31 97 HIS A O 1
ATOM 783 N N . SER A 1 98 ? 10.549 0.599 -1.276 1.00 95.50 98 SER A N 1
ATOM 784 C CA . SER A 1 98 ? 11.228 -0.687 -1.069 1.00 95.50 98 SER A CA 1
ATOM 785 C C . SER A 1 98 ? 12.750 -0.604 -1.255 1.00 95.50 98 SER A C 1
ATOM 787 O O . SER A 1 98 ? 13.438 -1.614 -1.155 1.00 95.50 98 SER A O 1
ATOM 789 N N . ASP A 1 99 ? 13.284 0.601 -1.479 1.00 95.06 99 ASP A N 1
ATOM 790 C CA . ASP A 1 99 ? 14.703 0.899 -1.724 1.00 95.06 99 ASP A CA 1
ATOM 791 C C . ASP A 1 99 ? 15.360 1.800 -0.661 1.00 95.06 99 ASP A C 1
ATOM 793 O O . ASP A 1 99 ? 16.520 2.179 -0.803 1.00 95.06 99 ASP A O 1
ATOM 797 N N . ARG A 1 100 ? 14.646 2.145 0.419 1.00 95.88 100 ARG A N 1
ATOM 798 C CA . ARG A 1 100 ? 15.126 3.080 1.459 1.00 95.88 100 ARG A CA 1
ATOM 799 C C . ARG A 1 100 ? 15.689 2.424 2.724 1.00 95.88 100 ARG A C 1
ATOM 801 O O . ARG A 1 100 ? 16.056 3.131 3.660 1.00 95.88 100 ARG A O 1
ATOM 808 N N . GLY A 1 101 ? 15.777 1.096 2.750 1.00 96.25 101 GLY A N 1
ATOM 809 C CA . GLY A 1 101 ? 16.339 0.336 3.868 1.00 96.25 101 GLY A CA 1
ATOM 810 C C . GLY A 1 101 ? 15.436 0.252 5.106 1.00 96.25 101 GLY A C 1
ATOM 811 O O . GLY A 1 101 ? 14.319 0.770 5.142 1.00 96.25 101 GLY A O 1
ATOM 812 N N . GLU A 1 102 ? 15.941 -0.429 6.136 1.00 97.19 102 GLU A N 1
ATOM 813 C CA . GLU A 1 102 ? 15.153 -0.881 7.291 1.00 97.19 102 GLU A CA 1
ATOM 814 C C . GLU A 1 102 ? 14.566 0.249 8.144 1.00 97.19 102 GLU A C 1
ATOM 816 O O . GLU A 1 102 ? 13.494 0.085 8.725 1.00 97.19 102 GLU A O 1
ATOM 821 N N . ASP A 1 103 ? 15.229 1.403 8.231 1.00 98.06 103 ASP A N 1
ATOM 822 C CA . ASP A 1 103 ? 14.731 2.515 9.047 1.00 98.06 103 ASP A CA 1
ATOM 823 C C . ASP A 1 103 ? 13.476 3.149 8.444 1.00 98.06 103 ASP A C 1
ATOM 825 O O . ASP A 1 103 ? 12.517 3.427 9.170 1.00 98.06 103 ASP A O 1
ATOM 829 N N . HIS A 1 104 ? 13.427 3.284 7.114 1.00 98.06 104 HIS A N 1
ATOM 830 C CA . HIS A 1 104 ? 12.211 3.701 6.412 1.00 98.06 104 HIS A CA 1
ATOM 831 C C . HIS A 1 104 ? 11.098 2.670 6.607 1.00 98.06 104 HIS A C 1
ATOM 833 O O . HIS A 1 104 ? 9.965 3.019 6.934 1.00 98.06 104 HIS A O 1
ATOM 839 N N . GLU A 1 105 ? 11.420 1.383 6.476 1.00 97.94 105 GLU A N 1
ATOM 840 C CA . GLU A 1 105 ? 10.449 0.309 6.689 1.00 97.94 105 GLU A CA 1
ATOM 841 C C . GLU A 1 105 ? 9.895 0.313 8.120 1.00 97.94 105 GLU A C 1
ATOM 843 O O . GLU A 1 105 ? 8.694 0.126 8.314 1.00 97.94 105 GLU A O 1
ATOM 848 N N . ARG A 1 106 ? 10.743 0.566 9.125 1.00 98.31 106 ARG A N 1
ATOM 849 C CA . ARG A 1 106 ? 10.353 0.699 10.535 1.00 98.31 106 ARG A CA 1
ATOM 850 C C . ARG A 1 106 ? 9.397 1.869 10.738 1.00 98.31 106 ARG A C 1
ATOM 852 O O . ARG A 1 106 ? 8.386 1.692 11.413 1.00 98.31 106 ARG A O 1
ATOM 859 N N . GLN A 1 107 ? 9.677 3.020 10.127 1.00 98.25 107 GLN A N 1
ATOM 860 C CA . GLN A 1 107 ? 8.796 4.187 10.189 1.00 98.25 107 GLN A CA 1
ATOM 861 C C . GLN A 1 107 ? 7.422 3.887 9.573 1.00 98.25 107 GLN A C 1
ATOM 863 O O . GLN A 1 107 ? 6.392 4.235 10.154 1.00 98.25 107 GLN A O 1
ATOM 868 N N . VAL A 1 108 ? 7.392 3.201 8.424 1.00 98.31 108 VAL A N 1
ATOM 869 C CA . VAL A 1 108 ? 6.136 2.786 7.780 1.00 98.31 108 VAL A CA 1
ATOM 870 C C . VAL A 1 108 ? 5.359 1.838 8.693 1.00 98.31 108 VAL A C 1
ATOM 872 O O . VAL A 1 108 ? 4.181 2.088 8.936 1.00 98.31 108 VAL A O 1
ATOM 875 N N . ARG A 1 109 ? 6.006 0.814 9.274 1.00 98.00 109 ARG A N 1
ATOM 876 C CA . ARG A 1 109 ? 5.348 -0.107 10.225 1.00 98.00 109 ARG A CA 1
ATOM 877 C C . ARG A 1 109 ? 4.740 0.626 11.413 1.00 98.00 109 ARG A C 1
ATOM 879 O O . ARG A 1 109 ? 3.567 0.426 11.698 1.00 98.00 109 ARG A O 1
ATOM 886 N N . GLN A 1 110 ? 5.510 1.507 12.051 1.00 97.88 110 GLN A N 1
ATOM 887 C CA . GLN A 1 110 ? 5.033 2.299 13.187 1.00 97.88 110 GLN A CA 1
ATOM 888 C C . GLN A 1 110 ? 3.821 3.150 12.811 1.00 97.88 110 GLN A C 1
ATOM 890 O O . GLN A 1 110 ? 2.856 3.211 13.562 1.00 97.88 110 GLN A O 1
ATOM 895 N N . THR A 1 111 ? 3.840 3.764 11.628 1.00 97.81 111 THR A N 1
ATOM 896 C CA . THR A 1 111 ? 2.727 4.591 11.150 1.00 97.81 111 THR A CA 1
ATOM 897 C C . THR A 1 111 ? 1.468 3.752 10.907 1.00 97.81 111 THR A C 1
ATOM 899 O O . THR A 1 111 ? 0.378 4.161 11.303 1.00 97.81 111 THR A O 1
ATOM 902 N N . VAL A 1 112 ? 1.609 2.566 10.304 1.00 97.75 112 VAL A N 1
ATOM 903 C CA . VAL A 1 112 ? 0.496 1.623 10.093 1.00 97.75 112 VAL A CA 1
ATOM 904 C C . VAL A 1 112 ? -0.095 1.169 11.426 1.00 97.75 112 VAL A C 1
ATOM 906 O O . VAL A 1 112 ? -1.304 1.259 11.617 1.00 97.75 112 VAL A O 1
ATOM 909 N N . GLU A 1 113 ? 0.744 0.728 12.363 1.00 96.00 113 GLU A N 1
ATOM 910 C CA . GLU A 1 113 ? 0.306 0.244 13.676 1.00 96.00 113 GLU A CA 1
ATOM 911 C C . GLU A 1 113 ? -0.353 1.356 14.500 1.00 96.00 113 GLU A C 1
ATOM 913 O O . GLU A 1 113 ? -1.426 1.154 15.066 1.00 96.00 113 GLU A O 1
ATOM 918 N N . GLN A 1 114 ? 0.253 2.544 14.540 1.00 96.25 114 GLN A N 1
ATOM 919 C CA . GLN A 1 114 ? -0.208 3.645 15.381 1.00 96.25 114 GLN A CA 1
ATOM 920 C C . GLN A 1 114 ? -1.499 4.282 14.865 1.00 96.25 114 GLN A C 1
ATOM 922 O O . GLN A 1 114 ? -2.397 4.564 15.656 1.00 96.25 114 GLN A O 1
ATOM 927 N N . PHE A 1 115 ? -1.586 4.538 13.558 1.00 96.75 115 PHE A N 1
ATOM 928 C CA . PHE A 1 115 ? -2.690 5.313 12.984 1.00 96.75 115 PHE A CA 1
ATOM 929 C C . PHE A 1 115 ? -3.736 4.461 12.272 1.00 96.75 115 PHE A C 1
ATOM 931 O O . PHE A 1 115 ? -4.766 5.006 11.886 1.00 96.75 115 PHE A O 1
ATOM 938 N N . GLN A 1 116 ? -3.502 3.151 12.113 1.00 96.94 116 GLN A N 1
ATOM 939 C CA . GLN A 1 116 ? -4.432 2.228 11.450 1.00 96.94 116 GLN A CA 1
ATOM 940 C C . GLN A 1 116 ? -4.876 2.780 10.086 1.00 96.94 116 GLN A C 1
ATOM 942 O O . GLN A 1 116 ? -6.067 2.944 9.812 1.00 96.94 116 GLN A O 1
ATOM 947 N N . VAL A 1 117 ? -3.885 3.153 9.269 1.00 98.06 117 VAL A N 1
ATOM 948 C CA . VAL A 1 117 ? -4.102 3.809 7.974 1.00 98.06 117 VAL A CA 1
ATOM 949 C C . VAL A 1 117 ? -4.893 2.917 7.016 1.00 98.06 117 VAL A C 1
ATOM 951 O O . VAL A 1 117 ? -4.791 1.694 7.084 1.00 98.06 117 VAL A O 1
ATOM 954 N N . GLY A 1 118 ? -5.652 3.517 6.101 1.00 97.81 118 GLY A N 1
ATOM 955 C CA . GLY A 1 118 ? -6.442 2.771 5.115 1.00 97.81 118 GLY A CA 1
ATOM 956 C C . GLY A 1 118 ? -5.604 2.154 3.999 1.00 97.81 118 GLY A C 1
ATOM 957 O O . GLY A 1 118 ? -5.997 1.150 3.405 1.00 97.81 118 GLY A O 1
ATOM 958 N N . GLY A 1 119 ? -4.426 2.714 3.705 1.00 98.00 119 GLY A N 1
ATOM 959 C CA . GLY A 1 119 ? -3.615 2.198 2.609 1.00 98.00 119 GLY A CA 1
ATOM 960 C C . GLY A 1 119 ? -2.171 2.671 2.533 1.00 98.00 119 GLY A C 1
ATOM 961 O O . GLY A 1 119 ? -1.713 3.560 3.255 1.00 98.00 119 GLY A O 1
ATOM 962 N N . LEU A 1 120 ? -1.457 2.060 1.589 1.00 98.12 120 LEU A N 1
ATOM 963 C CA . LEU A 1 120 ? -0.063 2.312 1.251 1.00 98.12 120 LEU A CA 1
ATOM 964 C C . LEU A 1 120 ? 0.069 2.603 -0.241 1.00 98.12 120 LEU A C 1
ATOM 966 O O . LEU A 1 120 ? -0.377 1.811 -1.069 1.00 98.12 120 LEU A O 1
ATOM 970 N N . CYS A 1 121 ? 0.743 3.695 -0.591 1.00 98.25 121 CYS A N 1
ATOM 971 C CA . CYS A 1 121 ? 1.130 3.983 -1.967 1.00 98.25 121 CYS A CA 1
ATOM 972 C C . CYS A 1 121 ? 2.626 3.709 -2.148 1.00 98.25 121 CYS A C 1
ATOM 974 O O . CYS A 1 121 ? 3.464 4.432 -1.595 1.00 98.25 121 CYS A O 1
ATOM 976 N N . PHE A 1 122 ? 2.961 2.653 -2.892 1.00 98.00 122 PHE A N 1
ATOM 977 C CA . PHE A 1 122 ? 4.340 2.304 -3.206 1.00 98.00 122 PHE A CA 1
ATOM 978 C C . PHE A 1 122 ? 4.915 3.206 -4.294 1.00 98.00 122 PHE A C 1
ATOM 980 O O . PHE A 1 122 ? 4.316 3.461 -5.339 1.00 98.00 122 PHE A O 1
ATOM 987 N N . PHE A 1 123 ? 6.115 3.686 -4.004 1.00 95.88 123 PHE A N 1
ATOM 988 C CA . PHE A 1 123 ? 6.956 4.474 -4.882 1.00 95.88 123 PHE A CA 1
ATOM 989 C C . PHE A 1 123 ? 8.128 3.581 -5.327 1.00 95.88 123 PHE A C 1
ATOM 991 O O . PHE A 1 123 ? 7.927 2.417 -5.652 1.00 95.88 123 PHE A O 1
ATOM 998 N N . GLN A 1 124 ? 9.342 4.117 -5.391 1.00 95.81 124 GLN A N 1
ATOM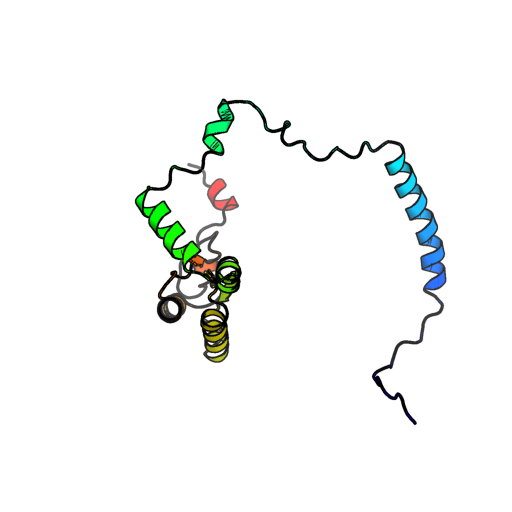 999 C CA . GLN A 1 124 ? 10.496 3.444 -5.966 1.00 95.81 124 GLN A CA 1
ATOM 1000 C C . GLN A 1 124 ? 10.921 2.181 -5.197 1.00 95.81 124 GLN A C 1
ATOM 1002 O O . GLN A 1 124 ? 10.801 2.097 -3.967 1.00 95.81 124 GLN A O 1
ATOM 1007 N N . GLY A 1 125 ? 11.436 1.214 -5.957 1.00 95.06 125 GLY A N 1
ATOM 1008 C CA . GLY A 1 125 ? 12.281 0.136 -5.462 1.00 95.06 125 GLY A CA 1
ATOM 1009 C C . GLY A 1 125 ? 12.272 -1.106 -6.350 1.00 95.06 125 GLY A C 1
ATOM 1010 O O . GLY A 1 125 ? 12.458 -0.982 -7.556 1.00 95.06 125 GLY A O 1
ATOM 1011 N N . THR A 1 126 ? 12.127 -2.298 -5.766 1.00 95.50 126 THR A N 1
ATOM 1012 C CA . THR A 1 126 ? 12.197 -3.581 -6.499 1.00 95.50 126 THR A CA 1
ATOM 1013 C C . THR A 1 126 ? 10.949 -4.423 -6.265 1.00 95.50 126 THR A C 1
ATOM 1015 O O . THR A 1 126 ? 10.3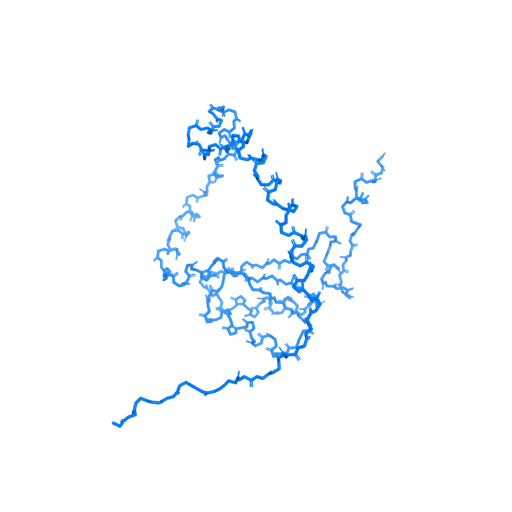88 -4.426 -5.165 1.00 95.50 126 THR A O 1
ATOM 1018 N N . ALA A 1 127 ? 10.510 -5.158 -7.287 1.00 94.88 127 ALA A N 1
ATOM 1019 C CA . ALA A 1 127 ? 9.296 -5.967 -7.241 1.00 94.88 127 ALA A CA 1
ATOM 1020 C C . ALA A 1 127 ? 9.347 -7.008 -6.124 1.00 94.88 127 ALA A C 1
ATOM 1022 O O . ALA A 1 127 ? 8.399 -7.142 -5.345 1.00 94.88 127 ALA A O 1
ATOM 1023 N N . LYS A 1 128 ? 10.484 -7.703 -5.997 1.00 95.56 128 LYS A N 1
ATOM 1024 C CA . LYS A 1 128 ? 10.675 -8.710 -4.949 1.00 95.56 128 LYS A CA 1
ATOM 1025 C C . LYS A 1 128 ? 10.535 -8.094 -3.557 1.00 95.56 128 LYS A C 1
ATOM 1027 O O . LYS A 1 128 ? 9.775 -8.607 -2.735 1.00 95.56 128 LYS A O 1
ATOM 1032 N N . ARG A 1 129 ? 11.225 -6.978 -3.293 1.00 95.88 129 ARG A N 1
ATOM 1033 C CA . ARG A 1 129 ? 11.188 -6.354 -1.967 1.00 95.88 129 ARG A CA 1
ATOM 1034 C C . ARG A 1 129 ? 9.817 -5.757 -1.660 1.00 95.88 129 ARG A C 1
ATOM 1036 O O . ARG A 1 129 ? 9.333 -5.905 -0.542 1.00 95.88 129 ARG A O 1
ATOM 1043 N N . GLN A 1 130 ? 9.156 -5.142 -2.640 1.00 96.88 130 GLN A N 1
ATOM 1044 C CA . GLN A 1 130 ? 7.791 -4.641 -2.474 1.00 96.88 130 GLN A CA 1
ATOM 1045 C C . GLN A 1 130 ? 6.803 -5.764 -2.123 1.00 96.88 130 GLN A C 1
ATOM 1047 O O . GLN A 1 130 ? 5.965 -5.568 -1.241 1.00 96.88 130 GLN A O 1
ATOM 1052 N N . ALA A 1 131 ? 6.902 -6.940 -2.751 1.00 96.88 131 ALA A N 1
ATOM 1053 C CA . ALA A 1 131 ? 6.044 -8.082 -2.430 1.00 96.88 131 ALA A CA 1
ATOM 1054 C C . ALA A 1 131 ? 6.250 -8.570 -0.982 1.00 96.88 131 ALA A C 1
ATOM 1056 O O . ALA A 1 131 ? 5.281 -8.773 -0.245 1.00 96.88 131 ALA A O 1
ATOM 1057 N N . GLU A 1 132 ? 7.506 -8.684 -0.539 1.00 97.81 132 GLU A N 1
ATOM 1058 C CA . GLU A 1 132 ? 7.847 -9.043 0.844 1.00 97.81 132 GLU A CA 1
ATOM 1059 C C . GLU A 1 132 ? 7.294 -8.026 1.853 1.00 97.81 132 GLU A C 1
ATOM 1061 O O . GLU A 1 132 ? 6.685 -8.410 2.856 1.00 97.81 132 GLU A O 1
ATOM 1066 N N . LEU A 1 133 ? 7.484 -6.731 1.584 1.00 98.12 133 LEU A N 1
ATOM 1067 C CA . LEU A 1 133 ? 7.006 -5.649 2.444 1.00 98.12 133 LEU A CA 1
ATOM 1068 C C . LEU A 1 133 ? 5.484 -5.563 2.470 1.00 98.12 133 LEU A C 1
ATOM 1070 O O . LEU A 1 133 ? 4.911 -5.373 3.536 1.00 98.12 133 LEU A O 1
ATOM 1074 N N . THR A 1 134 ? 4.820 -5.790 1.337 1.00 98.12 134 THR A N 1
ATOM 1075 C CA . THR A 1 134 ? 3.356 -5.869 1.274 1.00 98.12 134 THR A CA 1
ATOM 1076 C C . THR A 1 134 ? 2.842 -6.937 2.234 1.00 98.12 134 THR A C 1
ATOM 1078 O O . THR A 1 134 ? 1.985 -6.654 3.068 1.00 98.12 134 THR A O 1
ATOM 1081 N N . GLY A 1 135 ? 3.420 -8.142 2.200 1.00 98.00 135 GLY A N 1
ATOM 1082 C CA . GLY A 1 135 ? 3.051 -9.205 3.136 1.00 98.00 135 GLY A CA 1
ATOM 1083 C C . GLY A 1 135 ? 3.324 -8.840 4.599 1.00 98.00 135 GLY A C 1
ATOM 1084 O O . GLY A 1 135 ? 2.526 -9.171 5.473 1.00 98.00 135 GLY A O 1
ATOM 1085 N N . GLN A 1 136 ? 4.435 -8.153 4.881 1.00 97.50 136 GLN A N 1
ATOM 1086 C CA . GLN A 1 136 ? 4.750 -7.677 6.232 1.00 97.50 136 GLN A CA 1
ATOM 1087 C C . GLN A 1 136 ? 3.732 -6.654 6.733 1.00 97.50 136 GLN A C 1
ATOM 1089 O O . GLN A 1 136 ? 3.230 -6.811 7.842 1.00 97.50 136 GLN A O 1
ATOM 1094 N N . TYR A 1 137 ? 3.404 -5.647 5.927 1.00 98.12 137 TYR A N 1
ATOM 1095 C CA . TYR A 1 137 ? 2.492 -4.580 6.323 1.00 98.12 137 TYR A CA 1
ATOM 1096 C C . TYR A 1 137 ? 1.046 -5.060 6.445 1.00 98.12 137 TYR A C 1
ATOM 1098 O O . TYR A 1 137 ? 0.369 -4.667 7.390 1.00 98.12 137 TYR A O 1
ATOM 1106 N N . GLN A 1 138 ? 0.588 -5.972 5.581 1.00 98.06 138 GLN A N 1
ATOM 1107 C CA . GLN A 1 138 ? -0.760 -6.544 5.697 1.00 98.06 138 GLN A CA 1
ATOM 1108 C C . GLN A 1 138 ? -0.967 -7.290 7.022 1.00 98.06 138 GLN A C 1
ATOM 1110 O O . GLN A 1 138 ? -2.039 -7.216 7.615 1.00 98.06 138 GLN A O 1
ATOM 1115 N N . ARG A 1 139 ? 0.074 -7.949 7.555 1.00 97.50 139 ARG A N 1
ATOM 1116 C CA . ARG A 1 139 ? -0.002 -8.611 8.871 1.00 97.50 139 ARG A CA 1
ATOM 1117 C C . ARG A 1 139 ? -0.201 -7.636 10.036 1.00 97.50 139 ARG A C 1
ATOM 1119 O O . ARG A 1 139 ? -0.664 -8.066 11.088 1.00 97.50 139 ARG A O 1
ATOM 1126 N N . LEU A 1 140 ? 0.130 -6.356 9.860 1.00 96.81 140 LEU A N 1
ATOM 1127 C CA . LEU A 1 140 ? -0.069 -5.317 10.876 1.00 96.81 140 LEU A CA 1
ATOM 1128 C C . LEU A 1 140 ? -1.509 -4.787 10.898 1.00 96.81 140 LEU A C 1
ATOM 1130 O O . LEU A 1 140 ? -1.899 -4.153 11.876 1.00 96.81 140 LEU A O 1
ATOM 1134 N N . SER A 1 141 ? -2.303 -5.068 9.856 1.00 95.38 141 SER A N 1
ATOM 1135 C CA . SER A 1 141 ? -3.696 -4.627 9.730 1.00 95.38 141 SER A CA 1
ATOM 1136 C C . SER A 1 141 ? -4.664 -5.806 9.517 1.00 95.38 141 SER A C 1
ATOM 1138 O O . SER A 1 141 ? -5.236 -5.970 8.440 1.00 95.38 141 SER A O 1
ATOM 1140 N N . PRO A 1 142 ? -4.878 -6.665 10.534 1.00 89.75 142 PRO A N 1
ATOM 1141 C CA . PRO A 1 142 ? -5.676 -7.887 10.388 1.00 89.75 142 PRO A CA 1
ATOM 1142 C C . PRO A 1 142 ? -7.193 -7.652 10.308 1.00 89.75 142 PRO A C 1
ATOM 1144 O O . PRO A 1 142 ? -7.921 -8.553 9.902 1.00 89.75 142 PRO A O 1
ATOM 1147 N N . LYS A 1 143 ? -7.688 -6.482 10.736 1.00 91.62 143 LYS A N 1
ATOM 1148 C CA . LYS A 1 143 ? -9.129 -6.168 10.742 1.00 91.62 143 LYS A CA 1
ATOM 1149 C C . LYS A 1 143 ? -9.607 -5.623 9.400 1.00 91.62 143 LYS A C 1
ATOM 1151 O O . LYS A 1 143 ? -10.639 -6.058 8.903 1.00 91.62 143 LYS A O 1
ATOM 1156 N N . VAL A 1 144 ? -8.856 -4.674 8.843 1.00 95.06 144 VAL A N 1
ATOM 1157 C CA . VAL A 1 144 ? -9.129 -4.056 7.544 1.00 95.06 144 VAL A CA 1
ATOM 1158 C C . VAL A 1 144 ? -7.850 -4.144 6.713 1.00 95.06 144 VAL A C 1
ATOM 1160 O O . VAL A 1 144 ? -6.856 -3.519 7.089 1.00 95.06 144 VAL A O 1
ATOM 1163 N N . PRO A 1 145 ? -7.827 -4.935 5.628 1.00 96.50 145 PRO A N 1
ATOM 1164 C CA . PRO A 1 145 ? -6.655 -5.031 4.768 1.00 96.50 145 PRO A CA 1
ATOM 1165 C C . PRO A 1 145 ? -6.265 -3.664 4.204 1.00 96.50 145 PRO A C 1
ATOM 1167 O O . PRO A 1 145 ? -7.123 -2.883 3.801 1.00 96.50 145 PRO A O 1
ATOM 1170 N N . LEU A 1 146 ? -4.963 -3.391 4.140 1.00 98.19 146 LEU A N 1
ATOM 1171 C CA . LEU A 1 146 ? -4.450 -2.147 3.574 1.00 98.19 146 LEU A CA 1
ATOM 1172 C C . LEU A 1 146 ? -4.723 -2.114 2.071 1.00 98.19 146 LEU A C 1
ATOM 1174 O O . LEU A 1 146 ? -4.352 -3.051 1.354 1.00 98.19 146 LEU A O 1
ATOM 1178 N N . LEU A 1 147 ? -5.280 -1.008 1.578 1.00 98.31 147 LEU A N 1
ATOM 1179 C CA . LEU A 1 147 ? -5.315 -0.735 0.148 1.00 98.31 147 LEU A CA 1
ATOM 1180 C C . LEU A 1 147 ? -3.892 -0.453 -0.336 1.00 98.31 147 LEU A C 1
ATOM 1182 O O . LEU A 1 147 ? -3.259 0.515 0.085 1.00 98.31 147 LEU A O 1
ATOM 1186 N N . VAL A 1 148 ? -3.382 -1.294 -1.230 1.00 98.00 148 VAL A N 1
ATOM 1187 C CA . VAL A 1 148 ? -2.051 -1.123 -1.814 1.00 98.00 148 VAL A CA 1
ATOM 1188 C C . VAL A 1 148 ? -2.205 -0.540 -3.207 1.00 98.00 148 VAL A C 1
ATOM 1190 O O . VAL A 1 148 ? -2.770 -1.183 -4.087 1.00 98.00 148 VAL A O 1
ATOM 1193 N N . ALA A 1 149 ? -1.680 0.663 -3.408 1.00 97.94 149 ALA A N 1
ATOM 1194 C CA . ALA A 1 149 ? -1.611 1.283 -4.723 1.00 97.94 149 ALA A CA 1
ATOM 1195 C C . ALA A 1 149 ? -0.166 1.577 -5.109 1.00 97.94 149 ALA A C 1
ATOM 1197 O O . ALA A 1 149 ? 0.749 1.590 -4.285 1.00 97.94 149 ALA A O 1
ATOM 1198 N N . MET A 1 150 ? 0.022 1.841 -6.389 1.00 97.44 150 MET A N 1
ATOM 1199 C CA . MET A 1 150 ? 1.237 2.410 -6.935 1.00 97.44 150 MET A CA 1
ATOM 1200 C C . MET A 1 150 ? 0.871 3.190 -8.183 1.00 97.44 150 MET A C 1
ATOM 1202 O O . MET A 1 150 ? -0.163 2.949 -8.805 1.00 97.44 150 MET A O 1
ATOM 1206 N N . ASP A 1 151 ? 1.753 4.093 -8.557 1.00 96.00 151 ASP A N 1
ATOM 1207 C CA . ASP A 1 151 ? 1.676 4.730 -9.852 1.00 96.00 151 ASP A CA 1
ATOM 1208 C C . ASP A 1 151 ? 2.371 3.839 -10.901 1.00 96.00 151 ASP A C 1
ATOM 1210 O O . ASP A 1 151 ? 3.556 3.531 -10.767 1.00 96.00 151 ASP A O 1
ATOM 1214 N N . ALA A 1 152 ? 1.615 3.368 -11.894 1.00 95.44 152 ALA A N 1
ATOM 1215 C CA . ALA A 1 152 ? 2.058 2.400 -12.899 1.00 95.44 152 ALA A CA 1
ATOM 1216 C C . ALA A 1 152 ? 1.476 2.700 -14.292 1.00 95.44 152 ALA A C 1
ATOM 1218 O O . ALA A 1 152 ? 1.142 1.780 -15.043 1.00 95.44 152 ALA A O 1
ATOM 1219 N N . GLU A 1 153 ? 1.335 3.979 -14.654 1.00 96.00 153 GLU A N 1
ATOM 1220 C CA . GLU A 1 153 ? 0.598 4.385 -15.866 1.00 96.00 153 GLU A CA 1
ATOM 1221 C C . GLU A 1 153 ? 1.238 3.887 -17.171 1.00 96.00 153 GLU A C 1
ATOM 1223 O O . GLU A 1 153 ? 0.569 3.752 -18.192 1.00 96.00 153 GLU A O 1
ATOM 1228 N N . TRP A 1 154 ? 2.538 3.596 -17.143 1.00 94.81 154 TRP A N 1
ATOM 1229 C CA . TRP A 1 154 ? 3.290 3.013 -18.257 1.00 94.81 154 TRP A CA 1
ATOM 1230 C C . TRP A 1 154 ? 3.998 1.719 -17.836 1.00 94.81 154 TRP A C 1
ATOM 1232 O O . TRP A 1 154 ? 5.080 1.388 -18.314 1.00 94.81 154 TRP A O 1
ATOM 1242 N N . GLY A 1 155 ? 3.356 0.950 -16.955 1.00 94.88 155 GLY A N 1
ATOM 1243 C CA . GLY A 1 155 ? 3.847 -0.331 -16.456 1.00 94.88 155 GLY A CA 1
ATOM 1244 C C . GLY A 1 155 ? 4.588 -0.229 -15.128 1.00 94.88 155 GLY A C 1
ATOM 1245 O O . GLY A 1 155 ? 4.900 0.853 -14.630 1.00 94.88 155 GLY A O 1
ATOM 1246 N N . LEU A 1 156 ? 4.880 -1.396 -14.550 1.00 94.88 156 LEU A N 1
ATOM 1247 C CA . LEU A 1 156 ? 5.552 -1.511 -13.253 1.00 94.88 156 LEU A CA 1
ATOM 1248 C C . LEU A 1 156 ? 6.938 -0.856 -13.257 1.00 94.88 156 LEU A C 1
ATOM 1250 O O . LEU A 1 156 ? 7.359 -0.315 -12.232 1.00 94.88 156 LEU A O 1
ATOM 1254 N N . GLY A 1 157 ? 7.599 -0.820 -14.421 1.00 94.31 157 GLY A N 1
ATOM 1255 C CA . GLY A 1 157 ? 8.911 -0.201 -14.599 1.00 94.31 157 GLY A CA 1
ATOM 1256 C C . GLY A 1 157 ? 8.938 1.292 -14.272 1.00 94.31 157 GLY A C 1
ATOM 1257 O O . GLY A 1 157 ? 10.016 1.845 -14.071 1.00 94.31 157 GLY A O 1
ATOM 1258 N N . MET A 1 158 ? 7.771 1.931 -14.120 1.00 94.88 158 MET A N 1
ATOM 1259 C CA . MET A 1 158 ? 7.652 3.295 -13.612 1.00 94.88 158 MET A CA 1
ATOM 1260 C C . MET A 1 158 ? 8.209 3.503 -12.216 1.00 94.88 158 MET A C 1
ATOM 1262 O O . MET A 1 158 ? 8.789 4.551 -11.913 1.00 94.88 158 MET A O 1
ATOM 1266 N N . ARG A 1 159 ? 8.030 2.507 -11.358 1.00 96.00 159 ARG A N 1
ATOM 1267 C CA . ARG A 1 159 ? 8.456 2.564 -9.960 1.00 96.00 159 ARG A CA 1
ATOM 1268 C C . ARG A 1 159 ? 9.450 1.458 -9.628 1.00 96.00 159 ARG A C 1
ATOM 1270 O O . ARG A 1 159 ? 10.286 1.649 -8.751 1.00 96.00 159 ARG A O 1
ATOM 1277 N N . LEU A 1 160 ? 9.407 0.353 -10.366 1.00 95.00 160 LEU A N 1
ATOM 1278 C CA . LEU A 1 160 ? 10.220 -0.844 -10.172 1.00 95.00 160 LEU A CA 1
ATOM 1279 C C . LEU A 1 160 ? 11.225 -0.985 -11.324 1.00 95.00 160 LEU A C 1
ATOM 1281 O O . LEU A 1 160 ? 11.144 -1.888 -12.158 1.00 95.00 160 LEU A O 1
ATOM 1285 N N . THR A 1 161 ? 12.133 -0.012 -11.416 1.00 78.31 161 THR A N 1
ATOM 1286 C CA . THR A 1 161 ? 12.907 0.314 -12.628 1.00 78.31 161 THR A CA 1
ATOM 1287 C C . THR A 1 161 ? 13.891 -0.760 -13.090 1.00 78.31 161 THR A C 1
ATOM 1289 O O . THR A 1 161 ? 14.299 -0.736 -14.248 1.00 78.31 161 THR A O 1
ATOM 1292 N N . HIS A 1 162 ? 14.312 -1.679 -12.219 1.00 78.19 162 HIS A N 1
ATOM 1293 C CA . HIS A 1 162 ? 15.380 -2.638 -12.531 1.00 78.19 162 HIS A CA 1
ATOM 1294 C C . HIS A 1 162 ? 14.892 -4.052 -12.858 1.00 78.19 162 HIS A C 1
ATOM 1296 O O . HIS A 1 162 ? 15.639 -4.812 -13.470 1.00 78.19 162 HIS A O 1
ATOM 1302 N N . ASP A 1 163 ? 13.675 -4.421 -12.457 1.00 85.94 163 ASP A N 1
ATOM 1303 C CA . ASP A 1 163 ? 13.217 -5.814 -12.465 1.00 85.94 163 ASP A CA 1
ATOM 1304 C C . ASP A 1 163 ? 11.811 -6.011 -13.045 1.00 85.94 163 ASP A C 1
ATOM 1306 O O . ASP A 1 163 ? 11.240 -7.096 -12.927 1.00 85.94 163 ASP A O 1
ATOM 1310 N N . THR A 1 164 ? 11.248 -4.992 -13.706 1.00 93.00 164 THR A N 1
ATOM 1311 C CA . THR A 1 164 ? 9.901 -5.076 -14.283 1.00 93.00 164 THR A CA 1
ATOM 1312 C C . THR A 1 164 ? 9.763 -4.415 -15.655 1.00 93.00 164 THR A C 1
ATOM 1314 O O . THR A 1 164 ? 10.642 -3.701 -16.138 1.00 93.00 164 THR A O 1
ATOM 1317 N N . LEU A 1 165 ? 8.635 -4.695 -16.312 1.00 93.62 165 LEU A N 1
ATOM 1318 C CA . LEU A 1 165 ? 8.337 -4.237 -17.665 1.00 93.62 165 LEU A CA 1
ATOM 1319 C C . LEU A 1 165 ? 7.824 -2.793 -17.681 1.00 93.62 165 LEU A C 1
ATOM 1321 O O . LEU A 1 165 ? 7.016 -2.389 -16.840 1.00 93.62 165 LEU A O 1
ATOM 1325 N N . SER A 1 166 ? 8.255 -2.050 -18.700 1.00 94.94 166 SER A N 1
ATOM 1326 C CA . SER A 1 166 ? 7.703 -0.745 -19.069 1.00 94.94 166 SER A CA 1
ATOM 1327 C C . SER A 1 166 ? 6.955 -0.858 -20.395 1.00 94.94 166 SER A C 1
ATOM 1329 O O . SER A 1 166 ? 7.414 -1.537 -21.314 1.00 94.94 166 SER A O 1
ATOM 1331 N N . TYR A 1 167 ? 5.826 -0.167 -20.499 1.00 94.44 167 TYR A N 1
ATOM 1332 C CA . TYR A 1 167 ? 5.021 -0.039 -21.708 1.00 94.44 167 TYR A CA 1
ATOM 1333 C C . TYR A 1 167 ? 5.217 1.345 -22.346 1.00 94.44 167 TYR A C 1
ATOM 1335 O O . TYR A 1 167 ? 5.686 2.279 -21.687 1.00 94.44 167 TYR A O 1
ATOM 1343 N N . PRO A 1 168 ? 4.861 1.519 -23.632 1.00 94.19 168 PRO A N 1
ATOM 1344 C CA . PRO A 1 168 ? 4.776 2.843 -24.235 1.00 94.19 168 PRO A CA 1
ATOM 1345 C C . PRO A 1 168 ? 3.821 3.751 -23.451 1.00 94.19 168 PRO A C 1
ATOM 1347 O O . PRO A 1 168 ? 2.813 3.296 -22.913 1.00 94.19 168 PRO A O 1
ATOM 1350 N N . ARG A 1 169 ? 4.121 5.053 -23.406 1.00 94.12 169 ARG A N 1
ATOM 1351 C CA . ARG A 1 169 ? 3.257 6.038 -22.734 1.00 94.12 169 ARG A CA 1
ATOM 1352 C C . ARG A 1 169 ? 1.904 6.139 -23.443 1.00 94.12 169 ARG A C 1
ATOM 1354 O O . ARG A 1 169 ? 1.821 5.887 -24.645 1.00 94.12 169 ARG A O 1
ATOM 1361 N N . SER A 1 170 ? 0.879 6.621 -22.740 1.00 94.25 170 SER A N 1
ATOM 1362 C CA . SER A 1 170 ? -0.499 6.721 -23.252 1.00 94.25 170 SER A CA 1
ATOM 1363 C C . SER A 1 170 ? -0.613 7.441 -24.600 1.00 94.25 170 SER A C 1
ATOM 1365 O O . SER A 1 170 ? -1.357 6.995 -25.468 1.00 94.25 170 SER A O 1
ATOM 1367 N N . LEU A 1 171 ? 0.175 8.504 -24.824 1.00 94.88 171 LEU A N 1
ATOM 1368 C CA . LEU A 1 171 ? 0.197 9.208 -26.114 1.00 94.88 171 LEU A CA 1
ATOM 1369 C C . LEU A 1 171 ? 0.707 8.316 -27.259 1.00 94.88 171 LEU A C 1
ATOM 1371 O O . LEU A 1 171 ? 0.181 8.368 -28.364 1.00 94.88 171 LEU A O 1
ATOM 1375 N N . THR A 1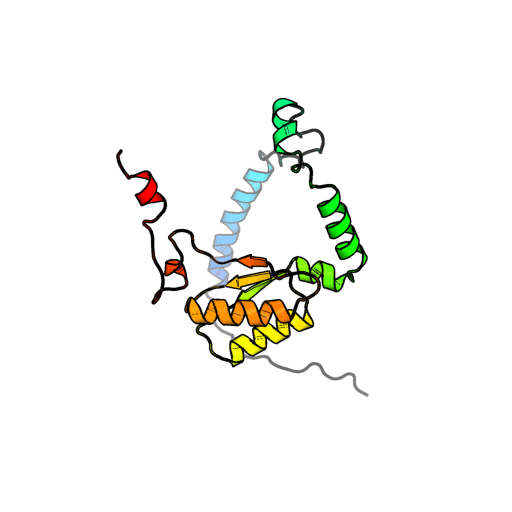 172 ? 1.717 7.485 -26.997 1.00 94.25 172 THR A N 1
ATOM 1376 C CA . THR A 1 172 ? 2.260 6.545 -27.983 1.00 94.25 172 THR A CA 1
ATOM 1377 C C . THR A 1 172 ? 1.287 5.403 -28.247 1.00 94.25 172 THR A C 1
ATOM 1379 O O . THR A 1 172 ? 1.115 5.036 -29.402 1.00 94.25 172 THR A O 1
ATOM 1382 N N . LEU A 1 173 ? 0.613 4.886 -27.211 1.00 92.44 173 LEU A N 1
ATOM 1383 C CA . LEU A 1 173 ? -0.421 3.856 -27.369 1.00 92.44 173 LEU A CA 1
ATOM 1384 C C . LEU A 1 173 ? -1.568 4.334 -28.272 1.00 92.44 173 LEU A C 1
ATOM 1386 O O . LEU A 1 173 ? -2.022 3.577 -29.121 1.00 92.44 173 LEU A O 1
ATOM 1390 N N . GLY A 1 174 ? -1.980 5.601 -28.149 1.00 93.69 174 GLY A N 1
ATOM 1391 C CA . GLY A 1 174 ? -3.002 6.195 -29.018 1.00 93.69 174 GLY A CA 1
ATOM 1392 C C . GLY A 1 174 ? -2.561 6.429 -30.469 1.00 93.69 174 GLY A C 1
ATOM 1393 O O . GLY A 1 174 ? -3.412 6.595 -31.336 1.00 93.69 174 GLY A O 1
ATOM 1394 N N . ALA A 1 175 ? -1.254 6.439 -30.749 1.00 94.06 175 ALA A N 1
ATOM 1395 C CA . ALA A 1 175 ? -0.699 6.642 -32.090 1.00 94.06 175 ALA A CA 1
ATOM 1396 C C . ALA A 1 175 ? -0.428 5.329 -32.848 1.00 94.06 175 ALA A C 1
ATOM 1398 O O . ALA A 1 175 ? 0.014 5.368 -34.000 1.00 94.06 175 ALA A O 1
ATOM 1399 N N . ILE A 1 176 ? -0.662 4.169 -32.221 1.00 91.19 176 ILE A N 1
ATOM 1400 C CA . ILE A 1 176 ? -0.502 2.870 -32.879 1.00 91.19 176 ILE A CA 1
ATOM 1401 C C . ILE A 1 176 ? -1.557 2.773 -33.985 1.00 91.19 176 ILE A C 1
ATOM 1403 O O . ILE A 1 176 ? -2.755 2.727 -33.721 1.00 91.19 176 ILE A O 1
ATOM 1407 N N . SER A 1 177 ? -1.096 2.786 -35.234 1.00 75.44 177 SER A N 1
ATOM 1408 C CA . SER A 1 177 ? -1.942 2.593 -36.412 1.00 75.44 177 SER A CA 1
ATOM 1409 C C . SER A 1 177 ? -2.238 1.099 -36.566 1.00 75.44 177 SER A C 1
ATOM 1411 O O . SER A 1 177 ? -1.301 0.299 -36.554 1.00 75.44 177 SER A O 1
ATOM 1413 N N . GLY A 1 178 ? -3.522 0.741 -36.646 1.00 58.22 178 GLY A N 1
ATOM 1414 C CA . GLY A 1 178 ? -3.998 -0.614 -36.954 1.00 58.22 178 GLY A CA 1
ATOM 1415 C C . GLY A 1 178 ? -4.142 -0.859 -38.447 1.00 58.22 178 GLY A C 1
ATOM 1416 O O . GLY A 1 178 ? -4.324 0.135 -39.187 1.00 58.22 178 GLY A O 1
#

Sequence (178 aa):
MILHRISCWPLFFASNFNLLKIWAQLGRQCLTVIALFCLHGSVPAPVRSSDTPTDERYADYFVASPSDPAETVWVDRLYEAMSHEQRIGQLLMIRAHSDRGEDHERQVRQTVEQFQVGGLCFFQGTAKRQAELTGQYQRLSPKVPLLVAMDAEWGLGMRLTHDTLSYPRSLTLGAISG

pLDDT: mean 77.83, std 23.34, range [24.56, 98.31]

Secondary structure (DSSP, 8-state):
----------------TTHHHHHHHHHHHHHHHHHHHHHH--PPPP--TT-S---GGGHHHHS-----HHHHHHHHHHHHHS-HHHHHHHT-EEEE-SSSHHHHHHHHHHHHHHH--SEEEE-SS-HHHHHHHHHHHHTT-SSSPPEEEE--BTBGGGT-TTTS-----HHHHHT---

Nearest PDB structures (foldseek):
  4ln1-assembly1_D  TM=6.205E-01  e=1.132E+00  Bacillus cereus ATCC 14579
  4ln1-assembly1_C  TM=6.068E-01  e=1.290E+00  Bacillus cereus ATCC 14579
  4tla-assembly1_B  TM=4.354E-01  e=7.666E-01  Synechococcus elongatus PCC 7942 = FACHB-805
  4tld-assembly1_B  TM=4.283E-01  e=7.666E-01  Synechococcus elongatus PCC 7942 = FACHB-805
  4tl6-assembly1_C-2  TM=4.347E-01  e=9.318E-01  Synechococcus elongatus PCC 7942 = FACHB-805

Mean predicted aligned error: 16.02 Å